Protein 8RSM (pdb70)

Structure (mmCIF, N/CA/C/O backbone):
data_8RSM
#
_entry.id   8RSM
#
_cell.length_a   41.704
_cell.length_b   41.704
_cell.length_c   137.895
_cell.angle_alpha   90.000
_cell.angle_beta   90.000
_cell.angle_gamma   90.000
#
_symmetry.space_group_name_H-M   'P 41'
#
loop_
_entity.id
_entity.type
_entity.pdbx_description
1 polymer 'Protein-ADP-ribose hydrolase'
2 non-polymer 'ZINC ION'
3 non-polymer '[(2R,3S,4R,5R)-5-(6-AMINOPURIN-9-YL)-3,4-DIHYDROXY-OXOLAN-2-YL]METHYL [HYDROXY-[[(2R,3S,4R,5S)-3,4,5-TRIHYDROXYOXOLAN-2-YL]METHOXY]PHOSPHORYL] HYDROGEN PHOSPHATE'
4 water water
#
loop_
_atom_site.group_PDB
_atom_site.id
_atom_site.type_symbol
_atom_site.label_atom_id
_atom_site.label_alt_id
_atom_site.label_comp_id
_atom_site.label_asym_id
_atom_site.label_entity_id
_atom_site.label_seq_id
_atom_site.pdbx_PDB_ins_code
_atom_site.Cartn_x
_atom_site.Cartn_y
_atom_site.Cartn_z
_atom_site.occupancy
_atom_site.B_iso_or_equiv
_atom_site.auth_seq_id
_atom_site.auth_comp_id
_atom_site.auth_asym_id
_atom_site.auth_atom_id
_atom_site.pdbx_PDB_model_num
ATOM 1 N N . MET A 1 5 ? -23.808 109.946 -28.933 1.000 70.903 1 MET A N 1
ATOM 2 C CA . MET A 1 5 ? -24.841 110.546 -29.825 1.000 71.065 1 MET A CA 1
ATOM 3 C C . MET A 1 5 ? -25.200 109.624 -31.000 1.000 61.721 1 MET A C 1
ATOM 4 O O . MET A 1 5 ? -26.286 109.784 -31.559 1.000 66.600 1 MET A O 1
ATOM 9 N N . PRO A 1 6 ? -24.354 108.656 -31.453 1.000 54.286 2 PRO A N 1
ATOM 10 C CA . PRO A 1 6 ? -24.813 107.642 -32.413 1.000 49.516 2 PRO A CA 1
ATOM 11 C C . PRO A 1 6 ? -26.078 106.889 -31.955 1.000 45.169 2 PRO A C 1
ATOM 12 O O . PRO A 1 6 ? -26.376 106.868 -30.757 1.000 41.634 2 PRO A O 1
ATOM 16 N N . SER A 1 7 ? -26.790 106.265 -32.921 1.000 39.787 3 SER A N 1
ATOM 17 C CA . SER A 1 7 ? -27.942 105.372 -32.725 1.000 32.673 3 SER A CA 1
ATOM 18 C C . SER A 1 7 ? -27.512 104.032 -32.107 1.000 31.997 3 SER A C 1
ATOM 19 O O . SER A 1 7 ? -26.359 103.673 -32.174 1.000 33.394 3 SER A O 1
ATOM 22 N N . SER A 1 8 ? -28.451 103.219 -31.622 1.000 32.621 4 SER A N 1
ATOM 23 C CA . SER A 1 8 ? -28.130 101.979 -30.927 1.000 31.820 4 SER A CA 1
ATOM 24 C C . SER A 1 8 ? -27.417 100.976 -31.840 1.000 30.372 4 SER A C 1
ATOM 25 O O . SER A 1 8 ? -26.463 100.331 -31.420 1.000 27.884 4 SER A O 1
ATOM 28 N N . PHE A 1 9 ? -27.896 100.813 -33.077 1.000 28.666 5 PHE A N 1
ATOM 29 C CA . PHE A 1 9 ? -27.204 100.015 -34.068 1.000 27.994 5 PHE A CA 1
ATOM 30 C C . PHE A 1 9 ? -25.771 100.510 -34.289 1.000 28.121 5 PHE A C 1
ATOM 31 O O . PHE A 1 9 ? -24.867 99.687 -34.421 1.000 25.355 5 PHE A O 1
ATOM 39 N N . ASP A 1 10 ? -25.587 101.833 -34.418 1.000 27.816 6 ASP A N 1
ATOM 40 C CA . ASP A 1 10 ? -24.270 102.421 -34.644 1.000 27.327 6 ASP A CA 1
ATOM 41 C C . ASP A 1 10 ? -23.419 102.343 -33.380 1.000 26.125 6 ASP A C 1
ATOM 42 O O . ASP A 1 10 ? -22.221 102.081 -33.486 1.000 25.587 6 ASP A O 1
ATOM 47 N N . LEU A 1 11 ? -24.041 102.484 -32.204 1.000 23.187 7 LEU A N 1
ATOM 48 C CA . LEU A 1 11 ? -23.316 102.301 -30.960 1.000 24.412 7 LEU A CA 1
ATOM 49 C C . LEU A 1 11 ? -22.719 100.899 -30.889 1.000 24.132 7 LEU A C 1
ATOM 50 O O . LEU A 1 11 ? -21.556 100.759 -30.519 1.000 23.836 7 LEU A O 1
ATOM 55 N N . LEU A 1 12 ? -23.509 99.867 -31.235 1.000 22.124 8 LEU A N 1
ATOM 56 C CA . LEU A 1 12 ? -22.975 98.522 -31.220 1.000 23.231 8 LEU A CA 1
ATOM 57 C C . LEU A 1 12 ? -21.756 98.449 -32.119 1.000 22.072 8 LEU A C 1
ATOM 58 O O . LEU A 1 12 ? -20.737 97.895 -31.724 1.000 20.829 8 LEU A O 1
ATOM 63 N N . GLY A 1 13 ? -21.867 99.025 -33.319 1.000 23.714 9 GLY A N 1
ATOM 64 C CA . GLY A 1 13 ? -20.777 98.952 -34.266 1.000 23.863 9 GLY A CA 1
ATOM 65 C C . GLY A 1 13 ? -19.491 99.592 -33.733 1.000 25.526 9 GLY A C 1
ATOM 66 O O . GLY A 1 13 ? -18.402 99.044 -33.886 1.000 25.004 9 GLY A O 1
ATOM 67 N N . GLU A 1 14 ? -19.614 100.750 -33.095 1.000 24.186 10 GLU A N 1
ATOM 68 C CA . GLU A 1 14 ? -18.446 101.420 -32.531 1.000 25.717 10 GLU A CA 1
ATOM 69 C C . GLU A 1 14 ? -17.846 100.643 -31.359 1.000 24.424 10 GLU A C 1
ATOM 70 O O . GLU A 1 14 ? -16.620 100.570 -31.239 1.000 24.328 10 GLU A O 1
ATOM 76 N N . MET A 1 15 ? -18.703 100.048 -30.522 1.000 23.072 11 MET A N 1
ATOM 77 C CA . MET A 1 15 ? -18.218 99.296 -29.375 1.000 25.466 11 MET A CA 1
ATOM 78 C C . MET A 1 15 ? -17.430 98.065 -29.829 1.000 26.578 11 MET A C 1
ATOM 79 O O . MET A 1 15 ? -16.351 97.772 -29.279 1.000 24.287 11 MET A O 1
ATOM 84 N N . ILE A 1 16 ? -17.965 97.394 -30.881 1.000 25.302 12 ILE A N 1
ATOM 85 C CA . ILE A 1 16 ? -17.340 96.216 -31.470 1.000 26.656 12 ILE A CA 1
ATOM 86 C C . ILE A 1 16 ? -15.957 96.605 -31.994 1.000 27.500 12 ILE A C 1
ATOM 87 O O . ILE A 1 16 ? -15.022 95.857 -31.789 1.000 28.970 12 ILE A O 1
ATOM 92 N N . GLY A 1 17 ? -15.847 97.750 -32.674 1.000 27.807 13 GLY A N 1
ATOM 93 C CA . GLY A 1 17 ? -14.583 98.248 -33.227 1.000 29.422 13 GLY A CA 1
ATOM 94 C C . GLY A 1 17 ? -13.520 98.488 -32.151 1.000 27.931 13 GLY A C 1
ATOM 95 O O . GLY A 1 17 ? -12.374 98.055 -32.287 1.000 31.559 13 GLY A O 1
ATOM 96 N N . LEU A 1 18 ? -13.921 99.111 -31.044 1.000 27.689 14 LEU A N 1
ATOM 97 C CA . LEU A 1 18 ? -13.014 99.375 -29.939 1.000 28.391 14 LEU A CA 1
ATOM 98 C C . LEU A 1 18 ? -12.523 98.080 -29.283 1.000 29.980 14 LEU A C 1
ATOM 99 O O . LEU A 1 18 ? -11.323 97.934 -29.043 1.000 29.946 14 LEU A O 1
ATOM 104 N N . LEU A 1 19 ? -13.450 97.144 -29.017 1.000 27.229 15 LEU A N 1
ATOM 105 C CA . LEU A 1 19 ? -13.115 95.875 -28.398 1.000 26.541 15 LEU A CA 1
ATOM 106 C C . LEU A 1 19 ? -12.283 95.003 -29.349 1.000 28.636 15 LEU A C 1
ATOM 107 O O . LEU A 1 19 ? -11.344 94.324 -28.920 1.000 27.284 15 LEU A O 1
ATOM 112 N N . GLN A 1 20 ? -12.571 95.035 -30.657 1.000 28.890 16 GLN A N 1
ATOM 113 C CA . GLN A 1 20 ? -11.836 94.189 -31.577 1.000 32.266 16 GLN A CA 1
ATOM 114 C C . GLN A 1 20 ? -10.407 94.700 -31.717 1.000 37.589 16 GLN A C 1
ATOM 115 O O . GLN A 1 20 ? -9.461 93.914 -31.740 1.000 43.991 16 GLN A O 1
ATOM 121 N N . THR A 1 21 ? -10.230 96.017 -31.751 1.000 37.571 17 THR A N 1
ATOM 122 C CA . THR A 1 21 ? -8.901 96.556 -31.982 1.000 43.516 17 THR A CA 1
ATOM 123 C C . THR A 1 21 ? -8.090 96.557 -30.686 1.000 43.162 17 THR A C 1
ATOM 124 O O . THR A 1 21 ? -6.875 96.652 -30.731 1.000 47.741 17 THR A O 1
ATOM 128 N N . GLU A 1 22 ? -8.754 96.466 -29.537 1.000 44.058 18 GLU A N 1
ATOM 129 C CA . GLU A 1 22 ? -8.081 96.321 -28.257 1.000 49.613 18 GLU A CA 1
ATOM 130 C C . GLU A 1 22 ? -7.791 94.838 -28.044 1.000 62.117 18 GLU A C 1
ATOM 131 O O . GLU A 1 22 ? -8.655 93.986 -28.261 1.000 67.628 18 GLU A O 1
ATOM 137 N N . GLN A 1 23 ? -6.555 94.535 -27.634 1.000 69.928 19 GLN A N 1
ATOM 138 C CA . GLN A 1 23 ? -6.104 93.161 -27.476 1.000 72.427 19 GLN A CA 1
ATOM 139 C C . GLN A 1 23 ? -4.665 93.173 -26.940 1.000 73.626 19 GLN A C 1
ATOM 140 O O . GLN A 1 23 ? -4.176 92.089 -26.588 1.000 77.950 19 GLN A O 1
ATOM 146 N N . LEU A 1 36 ? -23.066 84.239 -35.620 1.000 83.056 32 LEU A N 1
ATOM 147 C CA . LEU A 1 36 ? -22.814 85.286 -34.591 1.000 85.317 32 LEU A CA 1
ATOM 148 C C . LEU A 1 36 ? -23.202 86.641 -35.179 1.000 81.577 32 LEU A C 1
ATOM 149 O O . LEU A 1 36 ? -22.663 87.669 -34.779 1.000 88.121 32 LEU A O 1
ATOM 154 N N . THR A 1 37 ? -24.197 86.625 -36.079 1.000 73.022 33 THR A N 1
ATOM 155 C CA . THR A 1 37 ? -24.339 87.629 -37.127 1.000 67.028 33 THR A CA 1
ATOM 156 C C . THR A 1 37 ? -25.039 88.897 -36.633 1.000 53.115 33 THR A C 1
ATOM 157 O O . THR A 1 37 ? -24.853 89.960 -37.217 1.000 59.982 33 THR A O 1
ATOM 161 N N . LYS A 1 38 ? -25.878 88.779 -35.601 1.000 42.035 34 LYS A N 1
ATOM 162 C CA . LYS A 1 38 ? -26.498 89.944 -34.993 1.000 37.302 34 LYS A CA 1
ATOM 163 C C . LYS A 1 38 ? -25.428 90.767 -34.260 1.000 32.578 34 LYS A C 1
ATOM 164 O O . LYS A 1 38 ? -24.603 90.191 -33.560 1.000 27.509 34 LYS A O 1
ATOM 170 N N . ARG A 1 39 ? -25.438 92.101 -34.414 1.000 27.675 35 ARG A N 1
ATOM 171 C CA . ARG A 1 39 ? -24.386 92.925 -33.830 1.000 27.547 35 ARG A CA 1
ATOM 172 C C . ARG A 1 39 ? -24.470 92.840 -32.316 1.000 23.224 35 ARG A C 1
ATOM 173 O O . ARG A 1 39 ? -23.450 92.947 -31.666 1.000 22.507 35 ARG A O 1
ATOM 181 N N . GLN A 1 40 ? -25.670 92.702 -31.747 1.000 22.311 36 GLN A N 1
ATOM 182 C CA . GLN A 1 40 ? -25.745 92.612 -30.294 1.000 22.953 36 GLN A CA 1
ATOM 183 C C . GLN A 1 40 ? -24.976 91.370 -29.834 1.000 24.062 36 GLN A C 1
ATOM 184 O O . GLN A 1 40 ? -24.361 91.410 -28.768 1.000 22.087 36 GLN A O 1
ATOM 190 N N . ASP A 1 41 ? -25.041 90.280 -30.610 1.000 23.566 37 ASP A N 1
ATOM 191 C CA . ASP A 1 41 ? -24.390 89.026 -30.230 1.000 27.774 37 ASP A CA 1
ATOM 192 C C . ASP A 1 41 ? -22.872 89.105 -30.364 1.000 24.834 37 ASP A C 1
ATOM 193 O O . ASP A 1 41 ? -22.163 88.514 -29.541 1.000 23.693 37 ASP A O 1
ATOM 198 N N . LEU A 1 42 ? -22.389 89.805 -31.396 1.000 23.814 38 LEU A N 1
ATOM 199 C CA . LEU A 1 42 ? -20.955 89.984 -31.572 1.000 26.114 38 LEU A CA 1
ATOM 200 C C . LEU A 1 42 ? -20.402 90.826 -30.427 1.000 25.037 38 LEU A C 1
ATOM 201 O O . LEU A 1 42 ? -19.379 90.482 -29.850 1.000 20.250 38 LEU A O 1
ATOM 206 N N . TRP A 1 43 ? -21.079 91.940 -30.134 1.000 23.498 39 TRP A N 1
ATOM 207 C CA . TRP A 1 43 ? -20.670 92.794 -29.032 1.000 21.336 39 TRP A CA 1
ATOM 208 C C . TRP A 1 43 ? -20.639 91.995 -27.727 1.000 19.431 39 TRP A C 1
ATOM 209 O O . TRP A 1 43 ? -19.686 92.048 -26.947 1.000 18.882 39 TRP A O 1
ATOM 220 N N . ARG A 1 44 ? -21.700 91.253 -27.475 1.000 18.067 40 ARG A N 1
ATOM 221 C CA . ARG A 1 44 ? -21.780 90.496 -26.250 1.000 18.426 40 ARG A CA 1
ATOM 222 C C . ARG A 1 44 ? -20.639 89.490 -26.127 1.000 19.152 40 ARG A C 1
ATOM 223 O O . ARG A 1 44 ? -20.070 89.337 -25.049 1.000 18.882 40 ARG A O 1
ATOM 231 N N . ALA A 1 45 ? -20.334 88.781 -27.209 1.000 20.400 41 ALA A N 1
ATOM 232 C CA . ALA A 1 45 ? -19.226 87.842 -27.198 1.000 20.100 41 ALA A CA 1
ATOM 233 C C . ALA A 1 45 ? -17.933 88.526 -26.784 1.000 21.318 41 ALA A C 1
ATOM 234 O O . ALA A 1 45 ? -17.182 87.971 -25.985 1.000 23.432 41 ALA A O 1
ATOM 236 N N . LEU A 1 46 ? -17.675 89.707 -27.364 1.000 20.717 42 LEU A N 1
ATOM 237 C CA . LEU A 1 46 ? -16.442 90.439 -27.151 1.000 22.394 42 LEU A CA 1
ATOM 238 C C . LEU A 1 46 ? -16.362 90.945 -25.718 1.000 21.779 42 LEU A C 1
ATOM 239 O O . LEU A 1 46 ? -15.334 90.802 -25.095 1.000 20.800 42 LEU A O 1
ATOM 244 N N . ILE A 1 47 ? -17.461 91.464 -25.186 1.000 21.827 43 ILE A N 1
ATOM 245 C CA . ILE A 1 47 ? -17.398 92.025 -23.844 1.000 22.171 43 ILE A CA 1
ATOM 246 C C . ILE A 1 47 ? -17.369 90.904 -22.806 1.000 23.989 43 ILE A C 1
ATOM 247 O O . ILE A 1 47 ? -16.643 90.995 -21.814 1.000 25.801 43 ILE A O 1
ATOM 252 N N . ASN A 1 48 ? -18.037 89.788 -23.098 1.000 22.777 44 ASN A N 1
ATOM 253 C CA . ASN A 1 48 ? -18.031 88.634 -22.225 1.000 22.075 44 ASN A CA 1
ATOM 254 C C . ASN A 1 48 ? -16.606 88.118 -22.029 1.000 23.357 44 ASN A C 1
ATOM 255 O O . ASN A 1 48 ? -16.220 87.792 -20.925 1.000 23.426 44 ASN A O 1
ATOM 260 N N . GLN A 1 49 ? -15.843 87.999 -23.122 1.000 24.997 45 GLN A N 1
ATOM 261 C CA . GLN A 1 49 ? -14.573 87.273 -23.090 1.000 29.750 45 GLN A CA 1
ATOM 262 C C . GLN A 1 49 ? -13.434 88.148 -22.585 1.000 31.121 45 GLN A C 1
ATOM 263 O O . GLN A 1 49 ? -12.305 87.667 -22.386 1.000 34.062 45 GLN A O 1
ATOM 269 N N . ARG A 1 50 ? -13.726 89.429 -22.425 1.000 28.549 46 ARG A N 1
ATOM 270 C CA . ARG A 1 50 ? -12.692 90.388 -22.097 1.000 37.004 46 ARG A CA 1
ATOM 271 C C . ARG A 1 50 ? -12.259 90.215 -20.635 1.000 38.690 46 ARG A C 1
ATOM 272 O O . ARG A 1 50 ? -13.063 90.413 -19.711 1.000 37.151 46 ARG A O 1
ATOM 280 N N . PRO A 1 51 ? -10.963 89.915 -20.375 1.000 42.605 47 PRO A N 1
ATOM 281 C CA . PRO A 1 51 ? -10.472 89.816 -19.002 1.000 41.224 47 PRO A CA 1
ATOM 282 C C . PRO A 1 51 ? -10.868 91.084 -18.266 1.000 38.809 47 PRO A C 1
ATOM 283 O O . PRO A 1 51 ? -11.000 92.134 -18.875 1.000 39.768 47 PRO A O 1
ATOM 287 N N . ALA A 1 52 ? -11.036 90.981 -16.944 1.000 44.762 48 ALA A N 1
ATOM 288 C CA . ALA A 1 52 ? -11.482 92.089 -16.110 1.000 41.377 48 ALA A CA 1
ATOM 289 C C . ALA A 1 52 ? -10.351 93.083 -15.892 1.000 44.511 48 ALA A C 1
ATOM 290 O O . ALA A 1 52 ? -9.800 93.169 -14.800 1.000 58.022 48 ALA A O 1
ATOM 292 N N . LEU A 1 53 ? -9.995 93.796 -16.954 1.000 44.271 49 LEU A N 1
ATOM 293 C CA . LEU A 1 53 ? -8.968 94.811 -16.911 1.000 42.641 49 LEU A CA 1
ATOM 294 C C . LEU A 1 53 ? -9.705 96.134 -16.916 1.000 39.545 49 LEU A C 1
ATOM 295 O O . LEU A 1 53 ? -10.869 96.142 -17.278 1.000 39.103 49 LEU A O 1
ATOM 300 N N . PRO A 1 54 ? -9.084 97.259 -16.498 1.000 39.754 50 PRO A N 1
ATOM 301 C CA . PRO A 1 54 ? -9.665 98.587 -16.702 1.000 38.594 50 PRO A CA 1
ATOM 302 C C . PRO A 1 54 ? -10.103 98.794 -18.159 1.000 43.797 50 PRO A C 1
ATOM 303 O O . PRO A 1 54 ? -9.613 98.105 -19.056 1.000 45.635 50 PRO A O 1
ATOM 307 N N . LEU A 1 55 ? -11.001 99.764 -18.374 1.000 42.578 51 LEU A N 1
ATOM 308 C CA . LEU A 1 55 ? -11.736 99.956 -19.618 1.000 41.039 51 LEU A CA 1
ATOM 309 C C . LEU A 1 55 ? -11.664 101.428 -19.990 1.000 39.624 51 LEU A C 1
ATOM 310 O O . LEU A 1 55 ? -11.906 102.271 -19.138 1.000 39.137 51 LEU A O 1
ATOM 315 N N . SER A 1 56 ? -11.483 101.723 -21.281 1.000 35.676 52 SER A N 1
ATOM 316 C CA . SER A 1 56 ? -11.444 103.111 -21.704 1.000 37.625 52 SER A CA 1
ATOM 317 C C . SER A 1 56 ? -12.735 103.803 -21.284 1.000 38.142 52 SER A C 1
ATOM 318 O O . SER A 1 56 ? -13.818 103.194 -21.277 1.000 32.821 52 SER A O 1
ATOM 321 N N . LYS A 1 57 ? -12.591 105.085 -20.922 1.000 35.238 53 LYS A N 1
ATOM 322 C CA . LYS A 1 57 ? -13.710 105.991 -20.696 1.000 37.855 53 LYS A CA 1
ATOM 323 C C . LYS A 1 57 ? -14.576 106.068 -21.953 1.000 35.761 53 LYS A C 1
ATOM 324 O O . LYS A 1 57 ? -15.803 106.200 -21.887 1.000 34.954 53 LYS A O 1
ATOM 330 N N . ASP A 1 58 ? -13.939 105.975 -23.123 1.000 31.610 54 ASP A N 1
ATOM 331 C CA . ASP A 1 58 ? -14.663 106.132 -24.372 1.000 31.403 54 ASP A CA 1
ATOM 332 C C . ASP A 1 58 ? -15.606 104.945 -24.568 1.000 28.702 54 ASP A C 1
ATOM 333 O O . ASP A 1 58 ? -16.758 105.112 -24.937 1.000 28.782 54 ASP A O 1
ATOM 338 N N . TYR A 1 59 ? -15.100 103.748 -24.275 1.000 28.648 55 TYR A N 1
ATOM 339 C CA . TYR A 1 59 ? -15.913 102.555 -24.375 1.000 28.177 55 TYR A CA 1
ATOM 340 C C . TYR A 1 59 ? -17.101 102.672 -23.419 1.000 29.828 55 TYR A C 1
ATOM 341 O O . TYR A 1 59 ? -18.248 102.409 -23.786 1.000 27.939 55 TYR A O 1
ATOM 350 N N . LEU A 1 60 ? -16.811 103.059 -22.177 1.000 33.627 56 LEU A N 1
ATOM 351 C CA . LEU A 1 60 ? -17.787 103.039 -21.106 1.000 32.752 56 LEU A CA 1
ATOM 352 C C . LEU A 1 60 ? -18.917 103.983 -21.486 1.000 29.122 56 LEU A C 1
ATOM 353 O O . LEU A 1 60 ? -20.070 103.693 -21.252 1.000 28.857 56 LEU A O 1
ATOM 358 N N . ASN A 1 61 ? -18.611 105.118 -22.113 1.000 30.448 57 ASN A N 1
ATOM 359 C CA . ASN A 1 61 ? -19.648 106.065 -22.505 1.000 28.630 57 ASN A CA 1
ATOM 360 C C . ASN A 1 61 ? -20.543 105.493 -23.615 1.000 29.370 57 ASN A C 1
ATOM 361 O O . ASN A 1 61 ? -21.746 105.798 -23.700 1.000 25.897 57 ASN A O 1
ATOM 366 N N . LEU A 1 62 ? -19.951 104.728 -24.549 1.000 25.259 58 LEU A N 1
ATOM 367 C CA . LEU A 1 62 ? -20.746 104.125 -25.601 1.000 25.415 58 LEU A CA 1
ATOM 368 C C . LEU A 1 62 ? -21.671 103.076 -24.977 1.000 23.125 58 LEU A C 1
ATOM 369 O O . LEU A 1 62 ? -22.851 103.008 -25.313 1.000 23.813 58 LEU A O 1
ATOM 374 N N . GLU A 1 63 ? -21.103 102.259 -24.082 1.000 22.850 59 GLU A N 1
ATOM 375 C CA . GLU A 1 63 ? -21.870 101.148 -23.519 1.000 21.888 59 GLU A CA 1
ATOM 376 C C . GLU A 1 63 ? -23.003 101.705 -22.661 1.000 21.259 59 GLU A C 1
ATOM 377 O O . GLU A 1 63 ? -24.138 101.214 -22.696 1.000 17.795 59 GLU A O 1
ATOM 383 N N . ASP A 1 64 ? -22.687 102.739 -21.870 1.000 23.466 60 ASP A N 1
ATOM 384 C CA . ASP A 1 64 ? -23.721 103.427 -21.122 1.000 23.351 60 ASP A CA 1
ATOM 385 C C . ASP A 1 64 ? -24.832 103.939 -22.037 1.000 23.366 60 ASP A C 1
ATOM 386 O O . ASP A 1 64 ? -26.006 103.786 -21.731 1.000 23.394 60 ASP A O 1
ATOM 391 N N . ALA A 1 65 ? -24.503 104.607 -23.149 1.000 24.816 61 ALA A N 1
ATOM 392 C CA . ALA A 1 65 ? -25.541 105.072 -24.035 1.000 24.104 61 ALA A CA 1
ATOM 393 C C . ALA A 1 65 ? -26.382 103.900 -24.561 1.000 21.333 61 ALA A C 1
ATOM 394 O O . ALA A 1 65 ? -27.598 103.999 -24.698 1.000 21.522 61 ALA A O 1
ATOM 396 N N . TYR A 1 66 ? -25.732 102.778 -24.864 1.000 20.338 62 TYR A N 1
ATOM 397 C CA . TYR A 1 66 ? -26.398 101.647 -25.488 1.000 21.050 62 TYR A CA 1
ATOM 398 C C . TYR A 1 66 ? -27.387 101.033 -24.505 1.000 20.248 62 TYR A C 1
ATOM 399 O O . TYR A 1 66 ? -28.491 100.672 -24.875 1.000 20.474 62 TYR A O 1
ATOM 408 N N . LEU A 1 67 ? -26.908 100.769 -23.279 1.000 20.964 63 LEU A N 1
ATOM 409 C CA . LEU A 1 67 ? -27.752 100.170 -22.261 1.000 21.614 63 LEU A CA 1
ATOM 410 C C . LEU A 1 67 ? -28.867 101.119 -21.834 1.000 21.578 63 LEU A C 1
ATOM 411 O O . LEU A 1 67 ? -29.935 100.658 -21.494 1.000 21.144 63 LEU A O 1
ATOM 416 N N . ASP A 1 68 ? -28.656 102.426 -21.830 1.000 21.947 64 ASP A N 1
ATOM 417 C CA . ASP A 1 68 ? -29.761 103.353 -21.607 1.000 23.699 64 ASP A CA 1
ATOM 418 C C . ASP A 1 68 ? -30.831 103.208 -22.687 1.000 25.753 64 ASP A C 1
ATOM 419 O O . ASP A 1 68 ? -32.014 103.211 -22.379 1.000 24.628 64 ASP A O 1
ATOM 424 N N . ASP A 1 69 ? -30.425 103.079 -23.961 1.000 25.578 65 ASP A N 1
ATOM 425 C CA . ASP A 1 69 ? -31.382 102.878 -25.031 1.000 27.215 65 ASP A CA 1
ATOM 426 C C . ASP A 1 69 ? -32.134 101.552 -24.871 1.000 25.188 65 ASP A C 1
ATOM 427 O O . ASP A 1 69 ? -33.337 101.474 -25.099 1.000 25.098 65 ASP A O 1
ATOM 432 N N . TRP A 1 70 ? -31.391 100.488 -24.535 1.000 22.543 66 TRP A N 1
ATOM 433 C CA . TRP A 1 70 ? -31.982 99.204 -24.236 1.000 22.607 66 TRP A CA 1
ATOM 434 C C . TRP A 1 70 ? -33.069 99.381 -23.173 1.000 22.511 66 TRP A C 1
ATOM 435 O O . TRP A 1 70 ? -34.204 98.943 -23.328 1.000 22.343 66 TRP A O 1
ATOM 446 N N . ARG A 1 71 ? -32.724 100.062 -22.085 1.000 22.132 67 ARG A N 1
ATOM 447 C CA . ARG A 1 71 ? -33.698 100.276 -21.024 1.000 24.849 67 ARG A CA 1
ATOM 448 C C . ARG A 1 71 ? -34.942 101.024 -21.499 1.000 30.492 67 ARG A C 1
ATOM 449 O O . ARG A 1 71 ? -36.053 100.717 -21.059 1.000 32.258 67 ARG A O 1
ATOM 457 N N . ALA A 1 72 ? -34.756 101.996 -22.395 1.000 32.423 68 ALA A N 1
ATOM 458 C CA . ALA A 1 72 ? -35.850 102.829 -22.872 1.000 33.097 68 ALA A CA 1
ATOM 459 C C . ALA A 1 72 ? -36.785 102.019 -23.771 1.000 32.839 68 ALA A C 1
ATOM 460 O O . ALA A 1 72 ? -37.899 102.457 -24.019 1.000 33.739 68 ALA A O 1
ATOM 462 N N . SER A 1 73 ? -36.387 100.794 -24.163 1.000 32.311 69 SER A N 1
ATOM 463 C CA . SER A 1 73 ? -37.115 100.007 -25.142 1.000 32.303 69 SER A CA 1
ATOM 464 C C . SER A 1 73 ? -38.157 99.079 -24.512 1.000 33.415 69 SER A C 1
ATOM 465 O O . SER A 1 73 ? -38.802 98.326 -25.231 1.000 36.591 69 SER A O 1
ATOM 468 N N . PHE A 1 74 ? -38.279 99.035 -23.177 1.000 34.001 70 PHE A N 1
ATOM 469 C CA . PHE A 1 74 ? -39.282 98.176 -22.574 1.000 27.401 70 PHE A CA 1
ATOM 470 C C . PHE A 1 74 ? -39.755 98.788 -21.269 1.000 26.922 70 PHE A C 1
ATOM 471 O O . PHE A 1 74 ? -39.081 99.616 -20.684 1.000 26.431 70 PHE A O 1
ATOM 479 N N . VAL A 1 75 ? -40.957 98.389 -20.845 1.000 25.812 71 VAL A N 1
ATOM 480 C CA . VAL A 1 75 ? -41.466 98.711 -19.525 1.000 27.049 71 VAL A CA 1
ATOM 481 C C . VAL A 1 75 ? -41.145 97.516 -18.630 1.000 24.896 71 VAL A C 1
ATOM 482 O O . VAL A 1 75 ? -41.539 96.384 -18.910 1.000 25.967 71 VAL A O 1
ATOM 486 N N . PRO A 1 76 ? -40.360 97.722 -17.559 1.000 23.829 72 PRO A N 1
ATOM 487 C CA . PRO A 1 76 ? -39.993 96.624 -16.673 1.000 22.032 72 PRO A CA 1
ATOM 488 C C . PRO A 1 76 ? -41.241 95.935 -16.127 1.000 20.850 72 PRO A C 1
ATOM 489 O O . PRO A 1 76 ? -42.281 96.556 -15.946 1.000 20.789 72 PRO A O 1
ATOM 493 N N . VAL A 1 77 ? -41.117 94.639 -15.897 1.000 21.482 73 VAL A N 1
ATOM 494 C CA . VAL A 1 77 ? -42.087 93.882 -15.109 1.000 22.474 73 VAL A CA 1
ATOM 495 C C . VAL A 1 77 ? -42.021 94.330 -13.641 1.000 21.997 73 VAL A C 1
ATOM 496 O O . VAL A 1 77 ? -40.952 94.377 -13.051 1.000 21.903 73 VAL A O 1
ATOM 500 N N . SER A 1 78 ? -43.165 94.665 -13.034 1.000 21.769 74 SER A N 1
ATOM 501 C CA . SER A 1 78 ? -43.180 95.097 -11.646 1.000 23.228 74 SER A CA 1
ATOM 502 C C . SER A 1 78 ? -43.512 93.912 -10.733 1.000 23.499 74 SER A C 1
ATOM 503 O O . SER A 1 78 ? -44.005 92.872 -11.161 1.000 21.608 74 SER A O 1
ATOM 506 N N . VAL A 1 79 ? -43.332 94.095 -9.432 1.000 25.336 75 VAL A N 1
ATOM 507 C CA . VAL A 1 79 ? -43.692 93.054 -8.473 1.000 25.623 75 VAL A CA 1
ATOM 508 C C . VAL A 1 79 ? -45.182 92.738 -8.587 1.000 25.754 75 VAL A C 1
ATOM 509 O O . VAL A 1 79 ? -45.565 91.573 -8.482 1.000 24.001 75 VAL A O 1
ATOM 513 N N . LYS A 1 80 ? -46.018 93.762 -8.856 1.000 24.303 76 LYS A N 1
ATOM 514 C CA . LYS A 1 80 ? -47.460 93.579 -8.924 1.000 27.284 76 LYS A CA 1
ATOM 515 C C . LYS A 1 80 ? -47.856 92.642 -10.056 1.000 26.130 76 LYS A C 1
ATOM 516 O O . LYS A 1 80 ? -48.891 91.983 -9.998 1.000 28.202 76 LYS A O 1
ATOM 522 N N . ASP A 1 81 ? -47.100 92.697 -11.140 1.000 25.876 77 ASP A N 1
ATOM 523 C CA . ASP A 1 81 ? -47.372 91.904 -12.329 1.000 28.573 77 ASP A CA 1
ATOM 524 C C . ASP A 1 81 ? -47.023 90.429 -12.130 1.000 26.978 77 ASP A C 1
ATOM 525 O O . ASP A 1 81 ? -47.431 89.580 -12.930 1.000 25.342 77 ASP A O 1
ATOM 530 N N . CYS A 1 82 ? -46.279 90.083 -11.070 1.000 23.668 78 CYS A N 1
ATOM 531 C CA . CYS A 1 82 ? -45.901 88.692 -10.875 1.000 20.772 78 CYS A CA 1
ATOM 532 C C . CYS A 1 82 ? -47.110 87.877 -10.415 1.000 21.811 78 CYS A C 1
ATOM 533 O O . CYS A 1 82 ? -48.079 88.424 -9.908 1.000 22.300 78 CYS A O 1
ATOM 536 N N . GLN A 1 83 ? -47.004 86.558 -10.510 1.000 20.712 79 GLN A N 1
ATOM 537 C CA . GLN A 1 83 ? -48.123 85.700 -10.170 1.000 23.380 79 GLN A CA 1
ATOM 538 C C . GLN A 1 83 ? -48.142 85.400 -8.666 1.000 21.728 79 GLN A C 1
ATOM 539 O O . GLN A 1 83 ? -47.137 85.051 -8.075 1.000 20.783 79 GLN A O 1
ATOM 545 N N . LYS A 1 84 ? -49.289 85.585 -8.027 1.000 21.200 80 LYS A N 1
ATOM 546 C CA . LYS A 1 84 ? -49.464 85.186 -6.648 1.000 21.973 80 LYS A CA 1
ATOM 547 C C . LYS A 1 84 ? -49.565 83.657 -6.572 1.000 23.497 80 LYS A C 1
ATOM 548 O O . LYS A 1 84 ? -49.878 82.977 -7.560 1.000 23.675 80 LYS A O 1
ATOM 554 N N . THR A 1 85 ? -49.366 83.123 -5.360 1.000 23.721 81 THR A N 1
ATOM 555 C CA . THR A 1 85 ? -49.358 81.689 -5.120 1.000 22.922 81 THR A CA 1
ATOM 556 C C . THR A 1 85 ? -50.162 81.394 -3.855 1.000 23.224 81 THR A C 1
ATOM 557 O O . THR A 1 85 ? -50.760 82.278 -3.261 1.000 24.843 81 THR A O 1
ATOM 561 N N . ASN A 1 86 ? -50.155 80.135 -3.424 1.000 23.558 82 ASN A N 1
ATOM 562 C CA . ASN A 1 86 ? -50.802 79.731 -2.189 1.000 26.281 82 ASN A CA 1
ATOM 563 C C . ASN A 1 86 ? -50.127 80.291 -0.941 1.000 25.056 82 ASN A C 1
ATOM 564 O O . ASN A 1 86 ? -50.716 80.237 0.126 1.000 24.506 82 ASN A O 1
ATOM 569 N N . TYR A 1 87 ? -48.896 80.804 -1.065 1.000 25.106 83 TYR A N 1
ATOM 570 C CA . TYR A 1 87 ? -48.101 81.227 0.081 1.000 22.803 83 TYR A CA 1
ATOM 571 C C . TYR A 1 87 ? -47.854 82.725 0.095 1.000 22.263 83 TYR A C 1
ATOM 572 O O . TYR A 1 87 ? -47.341 83.289 -0.874 1.000 23.302 83 TYR A O 1
ATOM 581 N N . THR A 1 88 ? -48.144 83.326 1.243 1.000 21.960 84 THR A N 1
ATOM 582 C CA . THR A 1 88 ? -48.115 84.761 1.390 1.000 23.900 84 THR A CA 1
ATOM 583 C C . THR A 1 88 ? -46.708 85.252 1.074 1.000 22.835 84 THR A C 1
ATOM 584 O O . THR A 1 88 ? -45.751 84.676 1.556 1.000 24.732 84 THR A O 1
ATOM 588 N N . SER A 1 89 ? -46.616 86.246 0.204 1.000 22.447 85 SER A N 1
ATOM 589 C CA . SER A 1 89 ? -45.391 86.964 -0.151 1.000 22.669 85 SER A CA 1
ATOM 590 C C . SER A 1 89 ? -44.403 86.115 -0.958 1.000 22.354 85 SER A C 1
ATOM 591 O O . SER A 1 89 ? -43.250 86.512 -1.090 1.000 21.457 85 SER A O 1
ATOM 594 N N . LEU A 1 90 ? -44.797 84.940 -1.449 1.000 20.706 86 LEU A N 1
ATOM 595 C CA . LEU A 1 90 ? -43.976 84.222 -2.409 1.000 21.007 86 LEU A CA 1
ATOM 596 C C . LEU A 1 90 ? -44.669 84.378 -3.748 1.000 21.281 86 LEU A C 1
ATOM 597 O O . LEU A 1 90 ? -45.795 83.893 -3.876 1.000 22.660 86 LEU A O 1
ATOM 602 N N . PHE A 1 91 ? -43.985 84.909 -4.743 1.000 17.816 87 PHE A N 1
ATOM 603 C CA . PHE A 1 91 ? -44.592 85.119 -6.053 1.000 16.920 87 PHE A CA 1
ATOM 604 C C . PHE A 1 91 ? -43.768 84.410 -7.116 1.000 17.119 87 PHE A C 1
ATOM 605 O O . PHE A 1 91 ? -42.639 83.970 -6.872 1.000 20.068 87 PHE A O 1
ATOM 613 N N . LEU A 1 92 ? -44.312 84.331 -8.321 1.000 17.141 88 LEU A N 1
ATOM 614 C CA . LEU A 1 92 ? -43.652 83.610 -9.376 1.000 18.016 88 LEU A CA 1
ATOM 615 C C . LEU A 1 92 ? -43.546 84.514 -10.589 1.000 18.338 88 LEU A C 1
ATOM 616 O O . LEU A 1 92 ? -44.465 85.273 -10.867 1.000 19.022 88 LEU A O 1
ATOM 621 N N . TYR A 1 93 ? -42.392 84.432 -11.264 1.000 18.435 89 TYR A N 1
ATOM 622 C CA . TYR A 1 93 ? -42.159 85.149 -12.501 1.000 16.811 89 TYR A CA 1
ATOM 623 C C . TYR A 1 93 ? -41.490 84.216 -13.482 1.000 17.842 89 TYR A C 1
ATOM 624 O O . TYR A 1 93 ? -40.368 83.771 -13.218 1.000 18.245 89 TYR A O 1
ATOM 633 N N . HIS A 1 94 ? -42.141 83.996 -14.627 1.000 18.418 90 HIS A N 1
ATOM 634 C CA . HIS A 1 94 ? -41.548 83.185 -15.678 1.000 18.867 90 HIS A CA 1
ATOM 635 C C . HIS A 1 94 ? -41.082 84.148 -16.745 1.000 20.350 90 HIS A C 1
ATOM 636 O O . HIS A 1 94 ? -41.890 84.703 -17.476 1.000 21.421 90 HIS A O 1
ATOM 643 N N . GLY A 1 95 ? -39.787 84.392 -16.792 1.000 19.393 91 GLY A N 1
ATOM 644 C CA . GLY A 1 95 ? -39.262 85.279 -17.810 1.000 19.323 91 GLY A CA 1
ATOM 645 C C . GLY A 1 95 ? -37.809 85.635 -17.508 1.000 19.117 91 GLY A C 1
ATOM 646 O O . GLY A 1 95 ? -37.161 85.066 -16.620 1.000 17.130 91 GLY A O 1
ATOM 647 N N . ASP A 1 96 ? -37.298 86.578 -18.295 1.000 17.489 92 ASP A N 1
ATOM 648 C CA . ASP A 1 96 ? -35.903 86.970 -18.204 1.000 18.708 92 ASP A CA 1
ATOM 649 C C . ASP A 1 96 ? -35.727 87.911 -17.010 1.000 17.339 92 ASP A C 1
ATOM 650 O O . ASP A 1 96 ? -36.431 88.934 -16.915 1.000 16.746 92 ASP A O 1
ATOM 655 N N . ILE A 1 97 ? -34.710 87.631 -16.185 1.000 16.478 93 ILE A N 1
ATOM 656 C CA . ILE A 1 97 ? -34.480 88.389 -14.956 1.000 17.693 93 ILE A CA 1
ATOM 657 C C . ILE A 1 97 ? -34.109 89.847 -15.294 1.000 16.846 93 ILE A C 1
ATOM 658 O O . ILE A 1 97 ? -34.235 90.725 -14.455 1.000 15.037 93 ILE A O 1
ATOM 663 N N . ARG A 1 98 ? -33.654 90.085 -16.524 1.000 15.448 94 ARG A N 1
ATOM 664 C CA . ARG A 1 98 ? -33.172 91.403 -16.908 1.000 17.331 94 ARG A CA 1
ATOM 665 C C . ARG A 1 98 ? -34.309 92.414 -16.985 1.000 18.730 94 ARG A C 1
ATOM 666 O O . ARG A 1 98 ? -34.041 93.603 -17.078 1.000 21.286 94 ARG A O 1
ATOM 674 N N . TYR A 1 99 ? -35.575 91.960 -17.040 1.000 17.694 95 TYR A N 1
ATOM 675 C CA . TYR A 1 99 ? -36.690 92.874 -17.245 1.000 17.104 95 TYR A CA 1
ATOM 676 C C . TYR A 1 99 ? -37.445 93.165 -15.955 1.000 17.952 95 TYR A C 1
ATOM 677 O O . TYR A 1 99 ? -38.387 93.921 -15.975 1.000 19.910 95 TYR A O 1
ATOM 686 N N . LEU A 1 100 ? -37.001 92.589 -14.839 1.000 17.254 96 LEU A N 1
ATOM 687 C CA . LEU A 1 100 ? -37.732 92.632 -13.587 1.000 18.765 96 LEU A CA 1
ATOM 688 C C . LEU A 1 100 ? -37.305 93.802 -12.713 1.000 18.123 96 LEU A C 1
ATOM 689 O O . LEU A 1 100 ? -36.144 93.918 -12.307 1.000 18.526 96 LEU A O 1
ATOM 694 N N . ALA A 1 101 ? -38.257 94.670 -12.393 1.000 18.617 97 ALA A N 1
ATOM 695 C CA . ALA A 1 101 ? -38.006 95.769 -11.480 1.000 21.129 97 ALA A CA 1
ATOM 696 C C . ALA A 1 101 ? -38.309 95.356 -10.030 1.000 23.694 97 ALA A C 1
ATOM 697 O O . ALA A 1 101 ? -39.401 95.560 -9.506 1.000 27.001 97 ALA A O 1
ATOM 699 N N . VAL A 1 102 ? -37.321 94.760 -9.381 1.000 21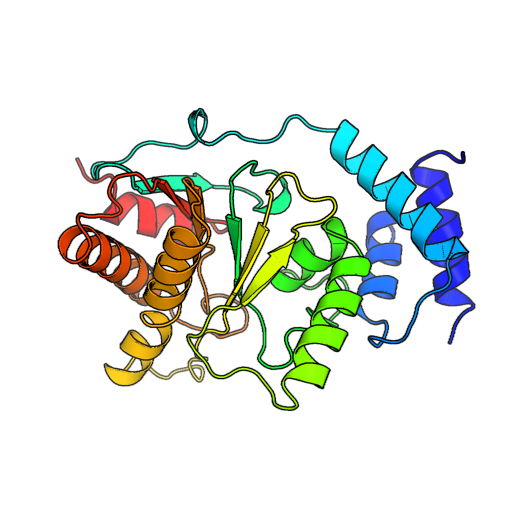.233 98 VAL A N 1
ATOM 700 C CA . VAL A 1 102 ? -37.379 94.382 -7.973 1.000 20.744 98 VAL A CA 1
ATOM 701 C C . VAL A 1 102 ? -36.236 95.094 -7.243 1.000 20.236 98 VAL A C 1
ATOM 702 O O . VAL A 1 102 ? -35.294 95.587 -7.851 1.000 19.172 98 VAL A O 1
ATOM 706 N N . ASP A 1 103 ? -36.265 95.099 -5.919 1.000 20.476 99 ASP A N 1
ATOM 707 C CA . ASP A 1 103 ? -35.191 95.715 -5.170 1.000 19.556 99 ASP A CA 1
ATOM 708 C C . ASP A 1 103 ? -33.871 95.007 -5.455 1.000 19.342 99 ASP A C 1
ATOM 709 O O . ASP A 1 103 ? -32.879 95.682 -5.709 1.000 19.828 99 ASP A O 1
ATOM 714 N N . ALA A 1 104 ? -33.863 93.673 -5.382 1.000 17.036 100 ALA A N 1
ATOM 715 C CA . ALA A 1 104 ? -32.669 92.881 -5.626 1.000 18.402 100 ALA A CA 1
ATOM 716 C C . ALA A 1 104 ? -32.989 91.621 -6.416 1.000 16.866 100 ALA A C 1
ATOM 717 O O . ALA A 1 104 ? -33.980 90.940 -6.166 1.000 16.558 100 ALA A O 1
ATOM 719 N N . ILE A 1 105 ? -32.083 91.309 -7.345 1.000 17.276 101 ILE A N 1
ATOM 720 C CA . ILE A 1 105 ? -32.093 90.053 -8.054 1.000 17.495 101 ILE A CA 1
ATOM 721 C C . ILE A 1 105 ? -30.901 89.245 -7.553 1.000 17.050 101 ILE A C 1
ATOM 722 O O . ILE A 1 105 ? -29.861 89.783 -7.197 1.000 17.488 101 ILE A O 1
ATOM 727 N N . VAL A 1 106 ? -31.044 87.928 -7.535 1.000 16.458 102 VAL A N 1
ATOM 728 C CA . VAL A 1 106 ? -29.985 87.093 -7.028 1.000 17.887 102 VAL A CA 1
ATOM 729 C C . VAL A 1 106 ? -29.298 86.467 -8.221 1.000 18.637 102 VAL A C 1
ATOM 730 O O . VAL A 1 106 ? -29.949 85.784 -8.991 1.000 20.573 102 VAL A O 1
ATOM 734 N N . ASN A 1 107 ? -27.994 86.694 -8.358 1.000 17.309 103 ASN A N 1
ATOM 735 C CA . ASN A 1 107 ? -27.217 86.147 -9.439 1.000 18.214 103 ASN A CA 1
ATOM 736 C C . ASN A 1 107 ? -26.561 84.849 -8.945 1.000 17.938 103 ASN A C 1
ATOM 737 O O . ASN A 1 107 ? -25.950 84.812 -7.866 1.000 18.752 103 ASN A O 1
ATOM 742 N N . ALA A 1 108 ? -26.651 83.828 -9.783 1.000 17.663 104 ALA A N 1
ATOM 743 C CA . ALA A 1 108 ? -25.959 82.552 -9.570 1.000 18.748 104 ALA A CA 1
ATOM 744 C C . ALA A 1 108 ? -24.560 82.677 -10.161 1.000 18.108 104 ALA A C 1
ATOM 745 O O . ALA A 1 108 ? -24.339 82.465 -11.364 1.000 17.612 104 ALA A O 1
ATOM 747 N N . ALA A 1 109 ? -23.649 83.061 -9.287 1.000 18.179 105 ALA A N 1
ATOM 748 C CA . ALA A 1 109 ? -22.340 83.522 -9.699 1.000 19.332 105 ALA A CA 1
ATOM 749 C C . ALA A 1 109 ? -21.353 82.357 -9.701 1.000 20.018 105 ALA A C 1
ATOM 750 O O . ALA A 1 109 ? -21.700 81.223 -9.366 1.000 19.388 105 ALA A O 1
ATOM 752 N N . ASN A 1 110 ? -20.087 82.660 -10.002 1.000 20.857 106 ASN A N 1
ATOM 753 C CA . ASN A 1 110 ? -18.999 81.754 -9.678 1.000 21.947 106 ASN A CA 1
ATOM 754 C C . ASN A 1 110 ? -18.105 82.353 -8.587 1.000 19.280 106 ASN A C 1
ATOM 755 O O . ASN A 1 110 ? -18.185 83.530 -8.285 1.000 17.208 106 ASN A O 1
ATOM 760 N N . SER A 1 111 ? -17.149 81.568 -8.100 1.000 21.079 107 SER A N 1
ATOM 761 C CA . SER A 1 111 ? -16.432 81.965 -6.890 1.000 21.446 107 SER A CA 1
ATOM 762 C C . SER A 1 111 ? -15.501 83.143 -7.137 1.000 18.261 107 SER A C 1
ATOM 763 O O . SER A 1 111 ? -15.047 83.753 -6.185 1.000 19.469 107 SER A O 1
ATOM 766 N N . GLU A 1 112 ? -15.179 83.475 -8.394 1.000 20.221 108 GLU A N 1
ATOM 767 C CA . GLU A 1 112 ? -14.345 84.638 -8.651 1.000 22.726 108 GLU A CA 1
ATOM 768 C C . GLU A 1 112 ? -15.176 85.929 -8.695 1.000 20.329 108 GLU A C 1
ATOM 769 O O . GLU A 1 112 ? -14.611 87.014 -8.641 1.000 20.880 108 GLU A O 1
ATOM 775 N N . LEU A 1 113 ? -16.492 85.782 -8.867 1.000 19.766 109 LEU A N 1
ATOM 776 C CA . LEU A 1 113 ? -17.486 86.846 -8.850 1.000 20.424 109 LEU A CA 1
ATOM 777 C C . LEU A 1 113 ? -17.361 87.791 -10.046 1.000 20.626 109 LEU A C 1
ATOM 778 O O . LEU A 1 113 ? -17.936 88.854 -9.992 1.000 22.990 109 LEU A O 1
ATOM 783 N N . LEU A 1 114 ? -16.710 87.401 -11.129 1.000 21.181 110 LEU A N 1
ATOM 784 C CA . LEU A 1 114 ? -16.386 88.336 -12.193 1.000 23.651 110 LEU A CA 1
ATOM 785 C C . LEU A 1 114 ? -17.319 88.165 -13.383 1.000 23.558 110 LEU A C 1
ATOM 786 O O . LEU A 1 114 ? -17.089 88.799 -14.408 1.000 27.150 110 LEU A O 1
ATOM 791 N N . GLY A 1 115 ? -18.352 87.330 -13.232 1.000 22.557 111 GLY A N 1
ATOM 792 C CA . GLY A 1 115 ? -19.284 87.078 -14.317 1.000 21.751 111 GLY A CA 1
ATOM 793 C C . GLY A 1 115 ? -18.791 85.966 -15.221 1.000 22.659 111 GLY A C 1
ATOM 794 O O . GLY A 1 115 ? -17.858 85.237 -14.881 1.000 23.059 111 GLY A O 1
ATOM 795 N N . CYS A 1 116 ? -19.349 85.940 -16.426 1.000 20.791 112 CYS A N 1
ATOM 796 C CA . CYS A 1 116 ? -19.170 84.787 -17.280 1.000 23.439 112 CYS A CA 1
ATOM 797 C C . CYS A 1 116 ? -18.315 85.168 -18.473 1.000 25.270 112 CYS A C 1
ATOM 798 O O . CYS A 1 116 ? -18.622 86.127 -19.169 1.000 25.933 112 CYS A O 1
ATOM 801 N N . PHE A 1 117 ? -17.264 84.380 -18.738 1.000 25.527 113 PHE A N 1
ATOM 802 C CA . PHE A 1 117 ? -16.374 84.768 -19.815 1.000 26.225 113 PHE A CA 1
ATOM 803 C C . PHE A 1 117 ? -16.600 83.934 -21.061 1.000 27.977 113 PHE A C 1
ATOM 804 O O . PHE A 1 117 ? -15.801 83.994 -21.997 1.000 27.381 113 PHE A O 1
ATOM 812 N N . SER A 1 118 ? -17.671 83.154 -21.048 1.000 25.446 114 SER A N 1
ATOM 813 C CA . SER A 1 118 ? -17.962 82.272 -22.150 1.000 29.164 114 SER A CA 1
ATOM 814 C C . SER A 1 118 ? -18.937 82.994 -23.086 1.000 31.547 114 SER A C 1
ATOM 815 O O . SER A 1 118 ? -20.049 83.319 -22.679 1.000 32.244 114 SER A O 1
ATOM 818 N N . PRO A 1 119 ? -18.525 83.330 -24.337 1.000 31.770 115 PRO A N 1
ATOM 819 C CA . PRO A 1 119 ? -19.289 84.213 -25.219 1.000 31.912 115 PRO A CA 1
ATOM 820 C C . PRO A 1 119 ? -20.730 83.748 -25.426 1.000 36.860 115 PRO A C 1
ATOM 821 O O . PRO A 1 119 ? -20.982 82.588 -25.760 1.000 35.495 115 PRO A O 1
ATOM 825 N N . ASN A 1 120 ? -21.678 84.668 -25.160 1.000 39.795 116 ASN A N 1
ATOM 826 C CA . ASN A 1 120 ? -23.092 84.422 -25.377 1.000 39.485 116 ASN A CA 1
ATOM 827 C C . ASN A 1 120 ? -23.513 83.127 -24.680 1.000 40.493 116 ASN A C 1
ATOM 828 O O . ASN A 1 120 ? -24.409 82.427 -25.151 1.000 39.907 116 ASN A O 1
ATOM 833 N N . HIS A 1 121 ? -22.893 82.830 -23.535 1.000 38.510 117 HIS A N 1
ATOM 834 C CA . HIS A 1 121 ? -23.356 81.738 -22.695 1.000 39.429 117 HIS A CA 1
ATOM 835 C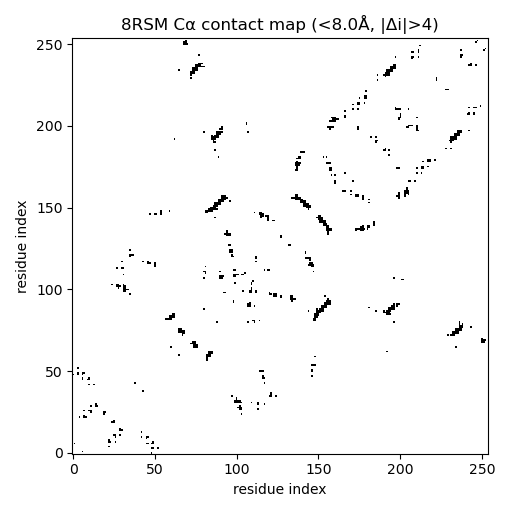 C . HIS A 1 121 ? -24.801 82.051 -22.276 1.000 32.212 117 HIS A C 1
ATOM 836 O O . HIS A 1 121 ? -25.222 83.207 -22.260 1.000 33.598 117 HIS A O 1
ATOM 843 N N . GLY A 1 122 ? -25.563 80.989 -22.043 1.000 25.985 118 GLY A N 1
ATOM 844 C CA . GLY A 1 122 ? -26.965 81.050 -21.688 1.000 25.258 118 GLY A CA 1
ATOM 845 C C . GLY A 1 122 ? -27.212 81.043 -20.179 1.000 23.923 118 GLY A C 1
ATOM 846 O O . GLY A 1 122 ? -28.317 80.824 -19.725 1.000 23.389 118 GLY A O 1
ATOM 847 N N . CYS A 1 123 ? -26.213 81.374 -19.383 1.000 22.234 119 CYS A N 1
ATOM 848 C CA . CYS A 1 123 ? -26.392 81.391 -17.950 1.000 21.499 119 CYS A CA 1
ATOM 849 C C . CYS A 1 123 ? -26.856 82.775 -17.492 1.000 21.089 119 CYS A C 1
ATOM 850 O O . CYS A 1 123 ? -26.839 83.780 -18.242 1.000 17.341 119 CYS A O 1
ATOM 853 N N . ILE A 1 124 ? -27.331 82.826 -16.241 1.000 17.052 120 ILE A N 1
ATOM 854 C CA . ILE A 1 124 ? -27.875 84.078 -15.760 1.000 15.810 120 ILE A CA 1
ATOM 855 C C . ILE A 1 124 ? -26.734 85.083 -15.506 1.000 16.177 120 ILE A C 1
ATOM 856 O O . ILE A 1 124 ? -26.909 86.298 -15.679 1.000 15.307 120 ILE A O 1
ATOM 861 N N . ASP A 1 125 ? -25.563 84.592 -15.075 1.000 17.225 121 ASP A N 1
ATOM 862 C CA . ASP A 1 125 ? -24.417 85.453 -14.772 1.000 16.736 121 ASP A CA 1
ATOM 863 C C . ASP A 1 125 ? -24.045 86.324 -15.983 1.000 16.723 121 ASP A C 1
ATOM 864 O O . ASP A 1 125 ? -23.829 87.533 -15.886 1.000 17.133 121 ASP A O 1
ATOM 869 N N . ASN A 1 126 ? -24.040 85.697 -17.162 1.000 17.688 122 ASN A N 1
ATOM 870 C CA . ASN A 1 126 ? -23.737 86.352 -18.415 1.000 17.218 122 ASN A CA 1
ATOM 871 C C . ASN A 1 126 ? -24.793 87.399 -18.726 1.000 16.551 122 ASN A C 1
ATOM 872 O O . ASN A 1 126 ? -24.476 88.566 -19.011 1.000 16.753 122 ASN A O 1
ATOM 877 N N . ALA A 1 127 ? -26.071 86.998 -18.647 1.000 16.610 123 ALA A N 1
ATOM 878 C CA . ALA A 1 127 ? -27.137 87.945 -18.947 1.000 18.100 123 ALA A CA 1
ATOM 879 C C . ALA A 1 127 ? -27.079 89.149 -18.009 1.000 16.734 123 ALA A C 1
ATOM 880 O O . ALA A 1 127 ? -27.228 90.291 -18.437 1.000 15.865 123 ALA A O 1
ATOM 882 N N . ILE A 1 128 ? -26.920 88.899 -16.701 1.000 15.909 124 ILE A N 1
ATOM 883 C CA . ILE A 1 128 ? -26.864 89.971 -15.730 1.000 14.428 124 ILE A CA 1
ATOM 884 C C . ILE A 1 128 ? -25.661 90.885 -15.971 1.000 14.171 124 ILE A C 1
ATOM 885 O O . ILE A 1 128 ? -25.813 92.115 -16.029 1.000 13.650 124 ILE A O 1
ATOM 890 N N . HIS A 1 129 ? -24.477 90.323 -16.131 1.000 14.362 125 HIS A N 1
ATOM 891 C CA . HIS A 1 129 ? -23.301 91.126 -16.350 1.000 15.380 125 HIS A CA 1
ATOM 892 C C . HIS A 1 129 ? -23.404 91.958 -17.628 1.000 16.020 125 HIS A C 1
ATOM 893 O O . HIS A 1 129 ? -23.053 93.133 -17.630 1.000 17.810 125 HIS A O 1
ATOM 900 N N . THR A 1 130 ? -23.821 91.341 -18.720 1.000 16.574 126 THR A N 1
ATOM 901 C CA . THR A 1 130 ? -23.820 92.029 -19.993 1.000 16.081 126 THR A CA 1
ATOM 902 C C . THR A 1 130 ? -24.750 93.252 -19.957 1.000 17.818 126 THR A C 1
ATOM 903 O O . THR A 1 130 ? -24.366 94.339 -20.401 1.000 18.329 126 THR A O 1
ATOM 907 N N . PHE A 1 131 ? -25.953 93.118 -19.369 1.000 15.858 127 PHE A N 1
ATOM 908 C CA . PHE A 1 131 ? -26.909 94.214 -19.436 1.000 16.304 127 PHE A CA 1
ATOM 909 C C . PHE A 1 131 ? -26.910 95.149 -18.238 1.000 15.941 127 PHE A C 1
ATOM 910 O O . PHE A 1 131 ? -27.414 96.254 -18.358 1.000 16.543 127 PHE A O 1
ATOM 918 N N . ALA A 1 132 ? -26.315 94.746 -17.109 1.000 15.280 128 ALA A N 1
ATOM 919 C CA . ALA A 1 132 ? -25.947 95.684 -16.065 1.000 15.631 128 ALA A CA 1
ATOM 920 C C . ALA A 1 132 ? -24.869 96.602 -16.610 1.000 15.936 128 ALA A C 1
ATOM 921 O O . ALA A 1 132 ? -24.872 97.798 -16.316 1.000 15.569 128 ALA A O 1
ATOM 923 N N . GLY A 1 133 ? -23.974 95.991 -17.381 1.000 15.500 129 GLY A N 1
ATOM 924 C CA . GLY A 1 133 ? -22.873 96.637 -18.052 1.000 16.778 129 GLY A CA 1
ATOM 925 C C . GLY A 1 133 ? -21.541 96.388 -17.355 1.000 18.753 129 GLY A C 1
ATOM 926 O O . GLY A 1 133 ? -21.491 95.934 -16.200 1.000 19.562 129 GLY A O 1
ATOM 927 N N . SER A 1 134 ? -20.484 96.886 -18.006 1.000 19.206 130 SER A N 1
ATOM 928 C CA . SER A 1 134 ? -19.111 96.602 -17.657 1.000 19.771 130 SER A CA 1
ATOM 929 C C . SER A 1 134 ? -18.700 97.143 -16.300 1.000 19.012 130 SER A C 1
ATOM 930 O O . SER A 1 134 ? -17.745 96.634 -15.730 1.000 18.102 130 SER A O 1
ATOM 933 N N . ARG A 1 135 ? -19.369 98.171 -15.794 1.000 17.594 131 ARG A N 1
ATOM 934 C CA . ARG A 1 135 ? -19.032 98.645 -14.463 1.000 21.202 131 ARG A CA 1
ATOM 935 C C . ARG A 1 135 ? -19.240 97.564 -13.398 1.000 18.559 131 ARG A C 1
ATOM 936 O O . ARG A 1 135 ? -18.647 97.652 -12.327 1.000 19.907 131 ARG A O 1
ATOM 944 N N . LEU A 1 136 ? -20.147 96.615 -13.636 1.000 18.591 132 LEU A N 1
ATOM 945 C CA . LEU A 1 136 ? -20.367 95.546 -12.671 1.000 20.032 132 LEU A CA 1
ATOM 946 C C . LEU A 1 136 ? -19.139 94.642 -12.569 1.000 18.243 132 LEU A C 1
ATOM 947 O O . LEU A 1 136 ? -18.710 94.329 -11.476 1.000 16.576 132 LEU A O 1
ATOM 952 N N . ARG A 1 137 ? -18.602 94.184 -13.711 1.000 16.838 133 ARG A N 1
ATOM 953 C CA . ARG A 1 137 ? -17.405 93.351 -13.668 1.000 17.782 133 ARG A CA 1
ATOM 954 C C . ARG A 1 137 ? -16.245 94.082 -12.964 1.000 20.202 133 ARG A C 1
ATOM 955 O O . ARG A 1 137 ? -15.523 93.466 -12.171 1.000 22.188 133 ARG A O 1
ATOM 963 N N . LEU A 1 138 ? -16.078 95.399 -13.214 1.000 19.715 134 LEU A N 1
ATOM 964 C CA . LEU A 1 138 ? -15.009 96.168 -12.599 1.000 23.055 134 LEU A CA 1
ATOM 965 C C . LEU A 1 138 ? -15.253 96.333 -11.103 1.000 22.025 134 LEU A C 1
ATOM 966 O O . LEU A 1 138 ? -14.312 96.320 -10.342 1.000 22.173 134 LEU A O 1
ATOM 971 N N . ALA A 1 139 ? -16.500 96.489 -10.692 1.000 21.916 135 ALA A N 1
ATOM 972 C CA . ALA A 1 139 ? -16.819 96.644 -9.287 1.000 22.503 135 ALA A CA 1
ATOM 973 C C . ALA A 1 139 ? -16.521 95.336 -8.554 1.000 23.666 135 ALA A C 1
ATOM 974 O O . ALA A 1 139 ? -15.947 95.340 -7.456 1.000 25.961 135 ALA A O 1
ATOM 976 N N . CYS A 1 140 ? -16.960 94.222 -9.144 1.000 21.201 136 CYS A N 1
ATOM 977 C CA . CYS A 1 140 ? -16.716 92.905 -8.584 1.000 20.969 136 CYS A CA 1
ATOM 978 C C . CYS A 1 140 ? -15.216 92.650 -8.433 1.000 20.400 136 CYS A C 1
ATOM 979 O O . CYS A 1 140 ? -14.765 92.088 -7.422 1.000 20.871 136 CYS A O 1
ATOM 982 N N . GLN A 1 141 ? -14.417 93.043 -9.419 1.000 20.618 137 GLN A N 1
ATOM 983 C CA . GLN A 1 141 ? -12.982 92.850 -9.311 1.000 22.933 137 GLN A CA 1
ATOM 984 C C . GLN A 1 141 ? -12.429 93.597 -8.098 1.000 23.693 137 GLN A C 1
ATOM 985 O O . GLN A 1 141 ? -11.515 93.083 -7.452 1.000 22.414 137 GLN A O 1
ATOM 991 N N . ALA A 1 142 ? -12.868 94.845 -7.892 1.000 22.801 138 ALA A N 1
ATOM 992 C CA . ALA A 1 142 ? -12.376 95.655 -6.783 1.000 24.470 138 ALA A CA 1
ATOM 993 C C . ALA A 1 142 ? -12.774 95.020 -5.453 1.000 23.076 138 ALA A C 1
ATOM 994 O O . ALA A 1 142 ? -11.934 94.907 -4.557 1.000 24.761 138 ALA A O 1
ATOM 996 N N . ILE A 1 143 ? -14.032 94.559 -5.374 1.000 22.976 139 ILE A N 1
ATOM 997 C CA . ILE A 1 143 ? -14.552 93.898 -4.184 1.000 22.762 139 ILE A CA 1
ATOM 998 C C . ILE A 1 143 ? -13.714 92.654 -3.883 1.000 22.580 139 ILE A C 1
ATOM 999 O O . ILE A 1 143 ? -13.350 92.406 -2.726 1.000 22.590 139 ILE A O 1
ATOM 1004 N N . MET A 1 144 ? -13.427 91.853 -4.912 1.000 20.190 140 MET A N 1
ATOM 1005 C CA . MET A 1 144 ? -12.776 90.568 -4.702 1.000 20.181 140 MET A CA 1
ATOM 1006 C C . MET A 1 144 ? -11.301 90.788 -4.383 1.000 20.601 140 MET A C 1
ATOM 1007 O O . MET A 1 144 ? -10.766 90.089 -3.535 1.000 22.827 140 MET A O 1
ATOM 1012 N N . THR A 1 145 ? -10.659 91.799 -4.970 1.000 21.177 141 THR A N 1
ATOM 1013 C CA . THR A 1 145 ? -9.282 92.104 -4.614 1.000 23.076 141 THR A CA 1
ATOM 1014 C C . THR A 1 145 ? -9.205 92.545 -3.151 1.000 25.013 141 THR A C 1
ATOM 1015 O O . THR A 1 145 ? -8.337 92.098 -2.400 1.000 23.819 141 THR A O 1
ATOM 1019 N N . GLU A 1 146 ? -10.134 93.408 -2.740 1.000 25.345 142 GLU A N 1
ATOM 1020 C CA . GLU A 1 146 ? -10.218 93.867 -1.366 1.000 25.750 142 GLU A CA 1
ATOM 1021 C C . GLU A 1 146 ? -10.310 92.678 -0.418 1.000 25.507 142 GLU A C 1
ATOM 1022 O O . GLU A 1 146 ? -9.675 92.656 0.632 1.000 29.660 142 GLU A O 1
ATOM 1028 N N . GLN A 1 147 ? -11.146 91.728 -0.780 1.000 23.113 143 GLN A N 1
ATOM 1029 C CA . GLN A 1 147 ? -11.386 90.538 0.004 1.000 23.860 143 GLN A CA 1
ATOM 1030 C C . GLN A 1 147 ? -10.139 89.665 -0.022 1.000 22.102 143 GLN A C 1
ATOM 1031 O O . GLN A 1 147 ? -9.782 89.111 0.997 1.000 22.719 143 GLN A O 1
ATOM 1037 N N . GLY A 1 148 ? -9.506 89.530 -1.193 1.000 20.896 144 GLY A N 1
ATOM 1038 C CA . GLY A 1 148 ? -8.200 88.870 -1.313 1.000 20.791 144 GLY A CA 1
ATOM 1039 C C . GLY A 1 148 ? -8.326 87.344 -1.427 1.000 20.572 144 GLY A C 1
ATOM 1040 O O . GLY A 1 148 ? -7.365 86.575 -1.233 1.000 19.468 144 GLY A O 1
ATOM 1041 N N . ARG A 1 149 ? -9.531 86.886 -1.736 1.000 21.203 145 ARG A N 1
ATOM 1042 C CA . ARG A 1 149 ? -9.848 85.468 -1.723 1.000 22.931 145 ARG A CA 1
ATOM 1043 C C . ARG A 1 149 ? -11.137 85.248 -2.508 1.000 21.527 145 ARG A C 1
ATOM 1044 O O . ARG A 1 149 ? -11.981 86.127 -2.517 1.000 21.395 145 ARG A O 1
ATOM 1052 N N . LYS A 1 150 ? -11.282 84.092 -3.157 1.000 22.257 146 LYS A N 1
ATOM 1053 C CA . LYS A 1 150 ? -12.517 83.725 -3.858 1.000 22.681 146 LYS A CA 1
ATOM 1054 C C . LYS A 1 150 ? -13.672 83.596 -2.870 1.000 23.876 146 LYS A C 1
ATOM 1055 O O . LYS A 1 150 ? -13.454 83.468 -1.672 1.000 20.366 146 LYS A O 1
ATOM 1061 N N . GLU A 1 151 ? -14.913 83.638 -3.392 1.000 22.911 147 GLU A N 1
ATOM 1062 C CA . GLU A 1 151 ? -16.098 83.520 -2.563 1.000 23.262 147 GLU A CA 1
ATOM 1063 C C . GLU A 1 151 ? -16.335 82.060 -2.229 1.000 21.777 147 GLU A C 1
ATOM 1064 O O . GLU A 1 151 ? -16.286 81.239 -3.120 1.000 25.269 147 GLU A O 1
ATOM 1070 N N . ALA A 1 152 ? -16.718 81.754 -0.989 1.000 21.976 148 ALA A N 1
ATOM 1071 C CA . ALA A 1 152 ? -17.228 80.436 -0.633 1.000 22.316 148 ALA A CA 1
ATOM 1072 C C . ALA A 1 152 ? -18.676 80.230 -1.119 1.000 21.609 148 ALA A C 1
ATOM 1073 O O . ALA A 1 152 ? -19.402 81.176 -1.433 1.000 21.959 148 ALA A O 1
ATOM 1075 N N . ILE A 1 153 ? -19.070 78.954 -1.195 1.000 19.206 149 ILE A N 1
ATOM 1076 C CA . ILE A 1 153 ? -20.416 78.569 -1.582 1.000 20.608 149 ILE A CA 1
ATOM 1077 C C . ILE A 1 153 ? -21.376 79.095 -0.528 1.000 21.120 149 ILE A C 1
ATOM 1078 O O . ILE A 1 153 ? -21.060 79.072 0.660 1.000 20.042 149 ILE A O 1
ATOM 1083 N N . GLY A 1 154 ? -22.526 79.619 -0.962 1.000 21.645 150 GLY A N 1
ATOM 1084 C CA . GLY A 1 154 ? -23.628 79.871 -0.055 1.000 22.969 150 GLY A CA 1
ATOM 1085 C C . GLY A 1 154 ? -23.505 81.149 0.767 1.000 23.256 150 GLY A C 1
ATOM 1086 O O . GLY A 1 154 ? -24.077 81.216 1.848 1.000 22.489 150 GLY A O 1
ATOM 1087 N N . GLN A 1 155 ? -22.741 82.126 0.273 1.000 21.011 151 GLN A N 1
ATOM 1088 C CA . GLN A 1 155 ? -22.617 83.428 0.891 1.000 24.454 151 GLN A CA 1
ATOM 1089 C C . GLN A 1 155 ? -23.402 84.435 0.049 1.000 22.474 151 GLN A C 1
ATOM 1090 O O . GLN A 1 155 ? -24.102 84.060 -0.900 1.000 22.753 151 GLN A O 1
ATOM 1096 N N . ALA A 1 156 ? -23.306 85.712 0.389 1.000 20.664 152 ALA A N 1
ATOM 1097 C CA . ALA A 1 156 ? -24.029 86.694 -0.400 1.000 21.799 152 ALA A CA 1
ATOM 1098 C C . ALA A 1 156 ? -23.279 88.002 -0.382 1.000 21.112 152 ALA A C 1
ATOM 1099 O O . ALA A 1 156 ? -22.919 88.464 0.690 1.000 21.365 152 ALA A O 1
ATOM 1101 N N . LYS A 1 157 ? -23.150 88.611 -1.564 1.000 19.638 153 LYS A N 1
ATOM 1102 C CA . LYS A 1 157 ? -22.540 89.927 -1.684 1.000 20.857 153 LYS A CA 1
ATOM 1103 C C . LYS A 1 157 ? -23.465 90.822 -2.484 1.000 19.581 153 LYS A C 1
ATOM 1104 O O . LYS A 1 157 ? -23.952 90.382 -3.530 1.000 19.355 153 LYS A O 1
ATOM 1110 N N . LEU A 1 158 ? -23.585 92.068 -2.034 1.000 18.984 154 LEU A N 1
ATOM 1111 C CA . LEU A 1 158 ? -24.460 93.077 -2.646 1.000 22.253 154 LEU A CA 1
ATOM 1112 C C . LEU A 1 158 ? -23.671 94.014 -3.545 1.000 20.392 154 LEU A C 1
ATOM 1113 O O . LEU A 1 158 ? -22.633 94.543 -3.130 1.000 21.674 154 LEU A O 1
ATOM 1118 N N . THR A 1 159 ? -24.159 94.214 -4.776 1.000 18.520 155 THR A N 1
ATOM 1119 C CA . THR A 1 159 ? -23.669 95.288 -5.628 1.000 18.491 155 THR A CA 1
ATOM 1120 C C . THR A 1 159 ? -24.868 96.064 -6.170 1.000 17.713 155 THR A C 1
ATOM 1121 O O . THR A 1 159 ? -26.018 95.643 -6.044 1.000 17.361 155 THR A O 1
ATOM 1125 N N . SER A 1 160 ? -24.612 97.220 -6.751 1.000 17.953 156 SER A N 1
ATOM 1126 C CA . SER A 1 160 ? -25.625 97.836 -7.586 1.000 20.815 156 SER A CA 1
ATOM 1127 C C . SER A 1 160 ? -25.948 96.906 -8.756 1.000 18.755 156 SER A C 1
ATOM 1128 O O . SER A 1 160 ? -25.128 96.061 -9.100 1.000 16.145 156 SER A O 1
ATOM 1131 N N . ALA A 1 161 ? -27.137 97.104 -9.365 1.000 17.954 157 ALA A N 1
ATOM 1132 C CA . ALA A 1 161 ? -27.536 96.434 -10.596 1.000 16.061 157 ALA A CA 1
ATOM 1133 C C . ALA A 1 161 ? -27.290 97.282 -11.842 1.000 15.482 157 ALA A C 1
ATOM 1134 O O . ALA A 1 161 ? -27.551 96.781 -12.932 1.000 15.920 157 ALA A O 1
ATOM 1136 N N . TYR A 1 162 ? -26.671 98.476 -11.689 1.000 18.097 158 TYR A N 1
ATOM 1137 C CA . TYR A 1 162 ? -26.264 99.330 -12.801 1.000 17.202 158 TYR A CA 1
ATOM 1138 C C . TYR A 1 162 ? -27.452 99.566 -13.753 1.000 17.419 158 TYR A C 1
ATOM 1139 O O . TYR A 1 162 ? -28.503 100.085 -13.339 1.000 16.157 158 TYR A O 1
ATOM 1148 N N . HIS A 1 163 ? -27.295 99.208 -15.040 1.000 17.749 159 HIS A N 1
ATOM 1149 C CA . HIS A 1 163 ? -28.312 99.542 -16.024 1.000 17.867 159 HIS A CA 1
ATOM 1150 C C . HIS A 1 163 ? -29.567 98.678 -15.934 1.000 19.551 159 HIS A C 1
ATOM 1151 O O . HIS A 1 163 ? -30.553 99.013 -16.553 1.000 19.433 159 HIS A O 1
ATOM 1158 N N . LEU A 1 164 ? -29.554 97.567 -15.191 1.000 17.706 160 LEU A N 1
ATOM 1159 C CA . LEU A 1 164 ? -30.772 96.772 -15.025 1.000 17.573 160 LEU A CA 1
ATOM 1160 C C . LEU A 1 164 ? -31.856 97.521 -14.254 1.000 17.905 160 LEU A C 1
ATOM 1161 O O . LEU A 1 164 ? -31.625 98.422 -13.433 1.000 17.136 160 LEU A O 1
ATOM 1166 N N . PRO A 1 165 ? -33.131 97.127 -14.456 1.000 17.512 161 PRO A N 1
ATOM 1167 C CA . PRO A 1 165 ? -34.218 97.758 -13.737 1.000 19.149 161 PRO A CA 1
ATOM 1168 C C . PRO A 1 165 ? -34.248 97.452 -12.247 1.000 18.833 161 PRO A C 1
ATOM 1169 O O . PRO A 1 165 ? -34.910 98.172 -11.518 1.000 19.773 161 PRO A O 1
ATOM 1173 N N . ALA A 1 166 ? -33.646 96.328 -11.809 1.000 17.077 162 ALA A N 1
ATOM 1174 C CA . ALA A 1 166 ? -33.534 96.067 -10.402 1.000 17.342 162 ALA A CA 1
ATOM 1175 C C . ALA A 1 166 ? -32.608 97.142 -9.821 1.000 17.649 162 ALA A C 1
ATOM 1176 O O . ALA A 1 166 ? -31.804 97.717 -10.545 1.000 18.752 162 ALA A O 1
ATOM 1178 N N . SER A 1 167 ? -32.679 97.356 -8.515 1.000 16.476 163 SER A N 1
ATOM 1179 C CA . SER A 1 167 ? -31.770 98.258 -7.838 1.000 17.834 163 SER A CA 1
ATOM 1180 C C . SER A 1 167 ? -30.404 97.611 -7.562 1.000 16.549 163 SER A C 1
ATOM 1181 O O . SER A 1 167 ? -29.369 98.271 -7.698 1.000 15.761 163 SER A O 1
ATOM 1184 N N . TYR A 1 168 ? -30.442 96.383 -7.054 1.000 16.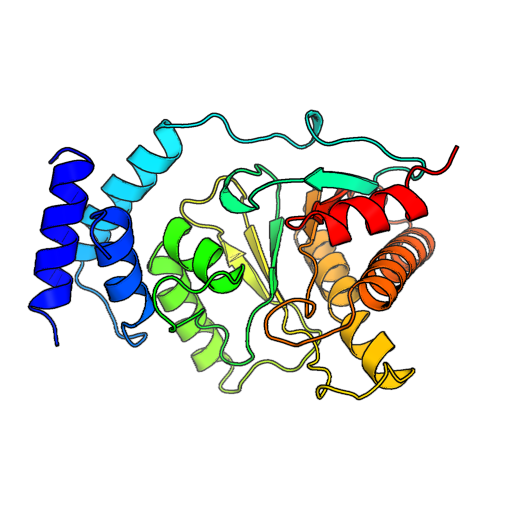392 164 TYR A N 1
ATOM 1185 C CA . TYR A 1 168 ? -29.284 95.711 -6.481 1.000 17.144 164 TYR A CA 1
ATOM 1186 C C . TYR A 1 168 ? -29.181 94.305 -7.043 1.000 16.842 164 TYR A C 1
ATOM 1187 O O . TYR A 1 168 ? -30.189 93.713 -7.450 1.000 17.347 164 TYR A O 1
ATOM 1196 N N . ILE A 1 169 ? -27.945 93.786 -7.064 1.000 16.182 165 ILE A N 1
ATOM 1197 C CA . ILE A 1 169 ? -27.717 92.366 -7.284 1.000 16.327 165 ILE A CA 1
ATOM 1198 C C . ILE A 1 169 ? -27.141 91.741 -6.027 1.000 16.239 165 ILE A C 1
ATOM 1199 O O . ILE A 1 169 ? -26.249 92.335 -5.427 1.000 16.448 165 ILE A O 1
ATOM 1204 N N . ILE A 1 170 ? -27.638 90.541 -5.678 1.000 15.368 166 ILE A N 1
ATOM 1205 C CA . ILE A 1 170 ? -27.033 89.741 -4.636 1.000 15.484 166 ILE A CA 1
ATOM 1206 C C . ILE A 1 170 ? -26.363 88.552 -5.316 1.000 15.160 166 ILE A C 1
ATOM 1207 O O . ILE A 1 170 ? -27.008 87.797 -6.053 1.000 16.244 166 ILE A O 1
ATOM 1212 N N . HIS A 1 171 ? -25.046 88.463 -5.164 1.000 13.845 167 HIS A N 1
ATOM 1213 C CA . HIS A 1 171 ? -24.257 87.453 -5.841 1.000 14.572 167 HIS A CA 1
ATOM 1214 C C . HIS A 1 171 ? -24.036 86.336 -4.835 1.000 15.839 167 HIS A C 1
ATOM 1215 O O . HIS A 1 171 ? -23.637 86.617 -3.698 1.000 16.592 167 HIS A O 1
ATOM 1222 N N . THR A 1 172 ? -24.429 85.127 -5.237 1.000 16.048 168 THR A N 1
ATOM 1223 C CA . THR A 1 172 ? -24.220 83.929 -4.427 1.000 17.775 168 THR A CA 1
ATOM 1224 C C . THR A 1 172 ? -23.722 82.822 -5.357 1.000 18.248 168 THR A C 1
ATOM 1225 O O . THR A 1 172 ? -24.051 82.773 -6.564 1.000 20.161 168 THR A O 1
ATOM 1229 N N . VAL A 1 173 ? -22.897 81.963 -4.786 1.000 16.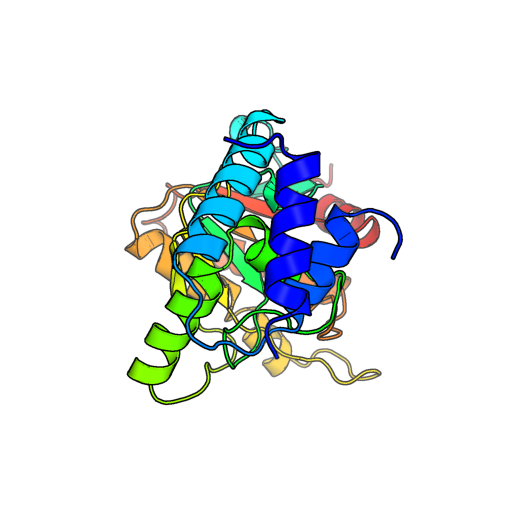712 169 VAL A N 1
ATOM 1230 C CA . VAL A 1 173 ? -22.316 80.839 -5.494 1.000 17.396 169 VAL A CA 1
ATOM 1231 C C . VAL A 1 173 ? -22.952 79.592 -4.943 1.000 17.044 169 VAL A C 1
ATOM 1232 O O . VAL A 1 173 ? -22.842 79.317 -3.738 1.000 16.335 169 VAL A O 1
ATOM 1236 N N . GLY A 1 174 ? -23.641 78.862 -5.819 1.000 16.965 170 GLY A N 1
ATOM 1237 C CA . GLY A 1 174 ? -24.224 77.622 -5.357 1.000 17.674 170 GLY A CA 1
ATOM 1238 C C . GLY A 1 174 ? -23.269 76.449 -5.539 1.000 18.603 170 GLY A C 1
ATOM 1239 O O . GLY A 1 174 ? -22.212 76.541 -6.209 1.000 19.844 170 GLY A O 1
ATOM 1240 N N . PRO A 1 175 ? -23.659 75.283 -4.978 1.000 19.791 171 PRO A N 1
ATOM 1241 C CA . PRO A 1 175 ? -22.896 74.055 -5.118 1.000 19.779 171 PRO A CA 1
ATOM 1242 C C . PRO A 1 175 ? -23.089 73.409 -6.484 1.000 19.659 171 PRO A C 1
ATOM 1243 O O . PRO A 1 175 ? -24.133 73.557 -7.108 1.000 19.847 171 PRO A O 1
ATOM 1247 N N . ARG A 1 176 ? -22.070 72.679 -6.908 1.000 21.422 172 ARG A N 1
ATOM 1248 C CA . ARG A 1 176 ? -22.113 71.905 -8.127 1.000 25.125 172 ARG A CA 1
ATOM 1249 C C . ARG A 1 176 ? -22.534 70.497 -7.709 1.000 25.122 172 ARG A C 1
ATOM 1250 O O . ARG A 1 176 ? -22.310 70.075 -6.556 1.000 23.721 172 ARG A O 1
ATOM 1258 N N . ILE A 1 177 ? -23.228 69.820 -8.621 1.000 23.521 173 ILE A N 1
ATOM 1259 C CA . ILE A 1 177 ? -23.495 68.406 -8.434 1.000 27.509 173 ILE A CA 1
ATOM 1260 C C . ILE A 1 177 ? -22.773 67.690 -9.567 1.000 27.215 173 ILE A C 1
ATOM 1261 O O . ILE A 1 177 ? -23.049 67.940 -10.742 1.000 25.409 173 ILE A O 1
ATOM 1266 N N . THR A 1 178 ? -21.832 66.822 -9.185 1.000 31.678 174 THR A N 1
ATOM 1267 C CA . THR A 1 178 ? -21.176 65.990 -10.185 1.000 37.600 174 THR A CA 1
ATOM 1268 C C . THR A 1 178 ? -22.242 65.209 -10.930 1.000 37.437 174 THR A C 1
ATOM 1269 O O . THR A 1 178 ? -23.144 64.651 -10.318 1.000 35.975 174 THR A O 1
ATOM 1273 N N . LYS A 1 179 ? -22.133 65.184 -12.251 1.000 37.536 175 LYS A N 1
ATOM 1274 C CA . LYS A 1 179 ? -23.139 64.546 -13.066 1.000 39.793 175 LYS A CA 1
ATOM 1275 C C . LYS A 1 179 ? -23.216 63.065 -12.664 1.000 38.043 175 LYS A C 1
ATOM 1276 O O . LYS A 1 179 ? -22.200 62.454 -12.302 1.000 38.760 175 LYS A O 1
ATOM 1282 N N . GLY A 1 180 ? -24.448 62.553 -12.662 1.000 37.395 176 GLY A N 1
ATOM 1283 C CA . GLY A 1 180 ? -24.764 61.220 -12.171 1.000 38.265 176 GLY A CA 1
ATOM 1284 C C . GLY A 1 180 ? -25.014 61.128 -10.659 1.000 34.376 176 GLY A C 1
ATOM 1285 O O . GLY A 1 180 ? -25.637 60.145 -10.240 1.000 32.263 176 GLY A O 1
ATOM 1286 N N . HIS A 1 181 ? -24.489 62.081 -9.853 1.000 29.029 177 HIS A N 1
ATOM 1287 C CA . HIS A 1 181 ? -24.529 61.989 -8.393 1.000 31.805 177 HIS A CA 1
ATOM 1288 C C . HIS A 1 181 ? -25.880 62.502 -7.930 1.000 29.675 177 HIS A C 1
ATOM 1289 O O . HIS A 1 181 ? -26.476 63.286 -8.638 1.000 30.385 177 HIS A O 1
ATOM 1296 N N . HIS A 1 182 ? -26.370 62.044 -6.785 1.000 31.241 178 HIS A N 1
ATOM 1297 C CA . HIS A 1 182 ? -27.619 62.544 -6.248 1.000 34.525 178 HIS A CA 1
ATOM 1298 C C . HIS A 1 182 ? -27.294 63.650 -5.252 1.000 33.288 178 HIS A C 1
ATOM 1299 O O . HIS A 1 182 ? -26.144 63.949 -5.006 1.000 34.827 178 HIS A O 1
ATOM 1306 N N . VAL A 1 183 ? -28.336 64.244 -4.680 1.000 29.858 179 VAL A N 1
ATOM 1307 C CA . VAL A 1 183 ? -28.153 65.339 -3.757 1.000 29.409 179 VAL A CA 1
ATOM 1308 C C . VAL A 1 183 ? -28.105 64.732 -2.365 1.000 28.728 179 VAL A C 1
ATOM 1309 O O . VAL A 1 183 ? -29.077 64.161 -1.911 1.000 32.530 179 VAL A O 1
ATOM 1313 N N . SER A 1 184 ? -26.947 64.833 -1.727 1.000 29.011 180 SER A N 1
ATOM 1314 C CA . SER A 1 184 ? -26.818 64.486 -0.328 1.000 28.602 180 SER A CA 1
ATOM 1315 C C . SER A 1 184 ? -27.419 65.577 0.553 1.000 28.774 180 SER A C 1
ATOM 1316 O O . SER A 1 184 ? -27.597 66.718 0.124 1.000 30.222 180 SER A O 1
ATOM 1319 N N . PRO A 1 185 ? -27.681 65.272 1.836 1.000 27.843 181 PRO A N 1
ATOM 1320 C CA . PRO A 1 185 ? -28.133 66.270 2.814 1.000 27.407 181 PRO A CA 1
ATOM 1321 C C . PRO A 1 185 ? -27.211 67.487 2.900 1.000 26.530 181 PRO A C 1
ATOM 1322 O O . PRO A 1 185 ? -27.671 68.636 2.989 1.000 24.593 181 PRO A O 1
ATOM 1326 N N . ILE A 1 186 ? -25.905 67.250 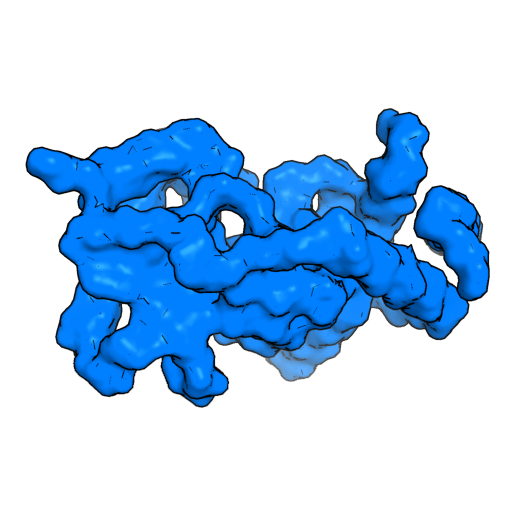2.811 1.000 25.912 182 ILE A N 1
ATOM 1327 C CA . ILE A 1 186 ? -24.928 68.327 2.875 1.000 25.892 182 ILE A CA 1
ATOM 1328 C C . ILE A 1 186 ? -25.060 69.215 1.635 1.000 25.829 182 ILE A C 1
ATOM 1329 O O . ILE A 1 186 ? -25.056 70.440 1.743 1.000 24.573 182 ILE A O 1
ATOM 1334 N N . ARG A 1 187 ? -25.118 68.612 0.441 1.000 23.711 183 ARG A N 1
ATOM 1335 C CA . ARG A 1 187 ? -25.158 69.415 -0.765 1.000 26.369 183 ARG A CA 1
ATOM 1336 C C . ARG A 1 187 ? -26.496 70.158 -0.823 1.000 24.347 183 ARG A C 1
ATOM 1337 O O . ARG A 1 187 ? -26.546 71.284 -1.305 1.000 23.647 183 ARG A O 1
ATOM 1345 N N . ALA A 1 188 ? -27.569 69.541 -0.310 1.000 23.520 184 ALA A N 1
ATOM 1346 C CA . ALA A 1 188 ? -28.870 70.201 -0.218 1.000 23.123 184 ALA A CA 1
ATOM 1347 C C . ALA A 1 188 ? -28.748 71.456 0.636 1.000 22.317 184 ALA A C 1
ATOM 1348 O O . ALA A 1 188 ? -29.297 72.497 0.293 1.000 21.881 184 ALA A O 1
ATOM 1350 N N . ASP A 1 189 ? -28.091 71.326 1.786 1.000 21.549 185 ASP A N 1
ATOM 1351 C CA . ASP A 1 189 ? -27.970 72.440 2.702 1.000 21.361 185 ASP A CA 1
ATOM 1352 C C . ASP A 1 189 ? -26.991 73.497 2.169 1.000 21.221 185 ASP A C 1
ATOM 1353 O O . ASP A 1 189 ? -27.115 74.650 2.547 1.000 21.438 185 ASP A O 1
ATOM 1358 N N . LEU A 1 190 ? -26.016 73.119 1.334 1.000 20.726 186 LEU A N 1
ATOM 1359 C CA . LEU A 1 190 ? -25.153 74.129 0.703 1.000 20.876 186 LEU A CA 1
ATOM 1360 C C . LEU A 1 190 ? -25.992 75.023 -0.226 1.000 19.856 186 LEU A C 1
ATOM 1361 O O . LEU A 1 190 ? -25.735 76.229 -0.364 1.000 20.150 186 LEU A O 1
ATOM 1366 N N . LEU A 1 191 ? -26.970 74.416 -0.925 1.000 20.045 187 LEU A N 1
ATOM 1367 C CA . LEU A 1 191 ? -27.834 75.219 -1.797 1.000 19.373 187 LEU A CA 1
ATOM 1368 C C . LEU A 1 191 ? -28.721 76.089 -0.921 1.000 18.062 187 LEU A C 1
ATOM 1369 O O . LEU A 1 191 ? -28.944 77.256 -1.245 1.000 17.595 187 LEU A O 1
ATOM 1374 N N . ALA A 1 192 ? -29.224 75.503 0.183 1.000 18.191 188 ALA A N 1
ATOM 1375 C CA . ALA A 1 192 ? -30.078 76.209 1.116 1.000 18.106 188 ALA A CA 1
ATOM 1376 C C . ALA A 1 192 ? -29.394 77.461 1.662 1.000 18.580 188 ALA A C 1
ATOM 1377 O O . ALA A 1 192 ? -30.040 78.513 1.805 1.000 17.333 188 ALA A O 1
ATOM 1379 N N . ARG A 1 193 ? -28.103 77.332 1.901 1.000 18.037 189 ARG A N 1
ATOM 1380 C CA A ARG A 1 193 ? -27.259 78.415 2.369 0.500 19.843 189 ARG A CA 1
ATOM 1381 C CA B ARG A 1 193 ? -27.267 78.419 2.377 0.500 19.540 189 ARG A CA 1
ATOM 1382 C C . ARG A 1 193 ? -27.376 79.649 1.479 1.000 19.455 189 ARG A C 1
ATOM 1383 O O . ARG A 1 193 ? -27.410 80.776 1.980 1.000 18.989 189 ARG A O 1
ATOM 1398 N N . CYS A 1 194 ? -27.363 79.445 0.149 1.000 17.471 190 CYS A N 1
ATOM 1399 C CA . CYS A 1 194 ? -27.490 80.546 -0.792 1.000 18.451 190 CYS A CA 1
ATOM 1400 C C . CYS A 1 194 ? -28.786 81.327 -0.554 1.000 18.805 190 CYS A C 1
ATOM 1401 O O . CYS A 1 194 ? -28.817 82.579 -0.603 1.000 18.426 190 CYS A O 1
ATOM 1404 N N . TYR A 1 195 ? -29.878 80.583 -0.368 1.000 16.857 191 TYR A N 1
ATOM 1405 C CA . TYR A 1 195 ? -31.146 81.227 -0.118 1.000 18.109 191 TYR A CA 1
ATOM 1406 C C . TYR A 1 195 ? -31.090 81.966 1.225 1.000 17.947 191 TYR A C 1
ATOM 1407 O O . TYR A 1 195 ? -31.518 83.097 1.260 1.000 18.433 191 TYR A O 1
ATOM 1416 N N . ARG A 1 196 ? -30.685 81.297 2.317 1.000 18.984 192 ARG A N 1
ATOM 1417 C CA . ARG A 1 196 ? -30.668 81.899 3.645 1.000 18.394 192 ARG A CA 1
ATOM 1418 C C . ARG A 1 196 ? -29.795 83.169 3.636 1.000 17.579 192 ARG A C 1
ATOM 1419 O O . ARG A 1 196 ? -30.197 84.222 4.154 1.000 18.995 192 ARG A O 1
ATOM 1427 N N . SER A 1 197 ? -28.601 83.092 3.034 1.000 17.860 193 SER A N 1
ATOM 1428 C CA . SER A 1 197 ? -27.663 84.227 3.019 1.000 17.928 193 SER A CA 1
ATOM 1429 C C . SER A 1 197 ? -28.251 85.414 2.268 1.000 17.571 193 SER A C 1
ATOM 1430 O O . SER A 1 197 ? -28.149 86.561 2.710 1.000 15.861 193 SER A O 1
ATOM 1433 N N . SER A 1 198 ? -28.877 85.127 1.119 1.000 17.296 194 SER A N 1
ATOM 1434 C CA . SER A 1 198 ? -29.468 86.172 0.301 1.000 15.935 194 SER A CA 1
ATOM 1435 C C . SER A 1 198 ? -30.635 86.836 1.020 1.000 15.858 194 SER A C 1
ATOM 1436 O O . SER A 1 198 ? -30.765 88.053 1.007 1.000 17.857 194 SER A O 1
ATOM 1439 N N . LEU A 1 199 ? -31.514 86.038 1.661 1.000 16.894 195 LEU A N 1
ATOM 1440 C CA . LEU A 1 199 ? -32.611 86.611 2.415 1.000 18.663 195 LEU A CA 1
ATOM 1441 C C . LEU A 1 199 ? -32.071 87.485 3.551 1.000 21.297 195 LEU A C 1
ATOM 1442 O O . LEU A 1 199 ? -32.553 88.606 3.765 1.000 21.414 195 LEU A O 1
ATOM 1447 N N . ASP A 1 200 ? -31.062 86.982 4.277 1.000 21.005 196 ASP A N 1
ATOM 1448 C CA . ASP A 1 200 ? -30.529 87.724 5.413 1.000 21.922 196 ASP A CA 1
ATOM 1449 C C . ASP A 1 200 ? -29.972 89.057 4.922 1.000 22.412 196 ASP A C 1
ATOM 1450 O O . ASP A 1 200 ? -30.176 90.088 5.552 1.000 23.014 196 ASP A O 1
ATOM 1455 N N . LEU A 1 201 ? -29.299 89.056 3.772 1.000 19.432 197 LEU A N 1
ATOM 1456 C CA . LEU A 1 201 ? -28.678 90.276 3.291 1.000 21.683 197 LEU A CA 1
ATOM 1457 C C . LEU A 1 201 ? -29.749 91.270 2.829 1.000 21.463 197 LEU A C 1
ATOM 1458 O O . LEU A 1 201 ? -29.651 92.488 3.061 1.000 19.145 197 LEU A O 1
ATOM 1463 N N . ALA A 1 202 ? -30.796 90.758 2.166 1.000 21.840 198 ALA A N 1
ATOM 1464 C CA . ALA A 1 202 ? -31.862 91.624 1.692 1.000 22.240 198 ALA A CA 1
ATOM 1465 C C . ALA A 1 202 ? -32.489 92.392 2.843 1.000 23.149 198 ALA A C 1
ATOM 1466 O O . ALA A 1 202 ? -32.823 93.579 2.707 1.000 24.514 198 ALA A O 1
ATOM 1468 N N . VAL A 1 203 ? -32.729 91.674 3.942 1.000 24.916 199 VAL A N 1
ATOM 1469 C CA . VAL A 1 203 ? -33.307 92.279 5.135 1.000 28.784 199 VAL A CA 1
ATOM 1470 C C . VAL A 1 203 ? -32.389 93.349 5.703 1.000 29.547 199 VAL A C 1
ATOM 1471 O O . VAL A 1 203 ? -32.858 94.402 6.140 1.000 28.372 199 VAL A O 1
ATOM 1475 N N . LYS A 1 204 ? -31.095 93.044 5.779 1.000 29.129 200 LYS A N 1
ATOM 1476 C CA . LYS A 1 204 ? -30.144 93.979 6.366 1.000 30.395 200 LYS A CA 1
ATOM 1477 C C . LYS A 1 204 ? -30.001 95.223 5.485 1.000 31.564 200 LYS A C 1
ATOM 1478 O O . LYS A 1 204 ? -29.663 96.315 5.974 1.000 27.985 200 LYS A O 1
ATOM 1484 N N . ALA A 1 205 ? -30.230 95.073 4.168 1.000 25.839 201 ALA A N 1
ATOM 1485 C CA . ALA A 1 205 ? -30.173 96.206 3.264 1.000 26.277 201 ALA A CA 1
ATOM 1486 C C . ALA A 1 205 ? -31.485 96.997 3.256 1.000 25.566 201 ALA A C 1
ATOM 1487 O O . ALA A 1 205 ? -31.623 97.907 2.445 1.000 26.568 201 ALA A O 1
ATOM 1489 N N . GLY A 1 206 ? -32.479 96.570 4.042 1.000 26.215 202 GLY A N 1
ATOM 1490 C CA . GLY A 1 206 ? -33.808 97.185 4.078 1.000 29.669 202 GLY A CA 1
ATOM 1491 C C . GLY A 1 206 ? -34.632 97.008 2.789 1.000 30.969 202 GLY A C 1
ATOM 1492 O O . GLY A 1 206 ? -35.478 97.840 2.459 1.000 30.391 202 GLY A O 1
ATOM 1493 N N . LEU A 1 207 ? -34.443 95.906 2.065 1.000 26.712 203 LEU A N 1
ATOM 1494 C CA . LEU A 1 207 ? -35.102 95.733 0.785 1.000 26.397 203 LEU A CA 1
ATOM 1495 C C . LEU A 1 207 ? -36.483 95.131 1.035 1.000 26.077 203 LEU A C 1
ATOM 1496 O O . LEU A 1 207 ? -36.660 94.396 2.005 1.000 25.770 203 LEU A O 1
ATOM 1501 N N . THR A 1 208 ? -37.433 95.352 0.115 1.000 25.892 204 THR A N 1
ATOM 1502 C CA . THR A 1 208 ? -38.758 94.765 0.275 1.000 27.474 204 THR A CA 1
ATOM 1503 C C . THR A 1 208 ? -39.138 93.817 -0.859 1.000 25.162 204 THR A C 1
ATOM 1504 O O . THR A 1 208 ? -40.217 93.231 -0.794 1.000 23.540 204 THR A O 1
ATOM 1508 N N . SER A 1 209 ? -38.248 93.570 -1.823 1.000 21.405 205 SER A N 1
ATOM 1509 C CA . SER A 1 209 ? -38.509 92.558 -2.821 1.000 21.545 205 SER A CA 1
ATOM 1510 C C . SER A 1 209 ? -37.188 91.926 -3.282 1.000 20.641 205 SER A C 1
ATOM 1511 O O . SER A 1 209 ? -36.218 92.642 -3.487 1.000 21.922 205 SER A O 1
ATOM 1514 N N . LEU A 1 210 ? -37.184 90.596 -3.408 1.000 18.438 206 LEU A N 1
ATOM 1515 C CA . LEU A 1 210 ? -36.027 89.783 -3.796 1.000 17.477 206 LEU A CA 1
ATOM 1516 C C . LEU A 1 210 ? -36.476 88.735 -4.814 1.000 17.092 206 LEU A C 1
ATOM 1517 O O . LEU A 1 210 ? -37.465 88.047 -4.566 1.000 19.939 206 LEU A O 1
ATOM 1522 N N . ALA A 1 211 ? -35.795 88.648 -5.969 1.000 16.374 207 ALA A N 1
ATOM 1523 C CA . ALA A 1 211 ? -36.044 87.636 -6.978 1.000 14.893 207 ALA A CA 1
ATOM 1524 C C . ALA A 1 211 ? -34.892 86.644 -7.022 1.000 16.589 207 ALA A C 1
ATOM 1525 O O . ALA A 1 211 ? -33.721 87.033 -7.233 1.000 17.365 207 ALA A O 1
ATOM 1527 N N . PHE A 1 212 ? -35.229 85.368 -6.800 1.000 17.022 208 PHE A N 1
ATOM 1528 C CA . PHE A 1 212 ? -34.290 84.275 -6.947 1.000 15.850 208 PHE A CA 1
ATOM 1529 C C . PHE A 1 212 ? -34.388 83.613 -8.306 1.000 18.669 208 PHE A C 1
ATOM 1530 O O . PHE A 1 212 ? -35.473 83.287 -8.761 1.000 18.903 208 PHE A O 1
ATOM 1538 N N . CYS A 1 213 ? -33.232 83.367 -8.915 1.000 17.323 209 CYS A N 1
ATOM 1539 C CA . CYS A 1 213 ? -33.137 82.458 -10.032 1.000 17.775 209 CYS A CA 1
ATOM 1540 C C . CYS A 1 213 ? -32.995 81.049 -9.465 1.000 20.321 209 CYS A C 1
ATOM 1541 O O . CYS A 1 213 ? -32.835 80.844 -8.252 1.000 20.272 209 CYS A O 1
ATOM 1544 N N . SER A 1 214 ? -33.079 80.073 -10.359 1.000 21.638 210 SER A N 1
ATOM 1545 C CA . SER A 1 214 ? -32.962 78.671 -9.964 1.000 19.156 210 SER A CA 1
ATOM 1546 C C . SER A 1 214 ? -31.494 78.302 -9.815 1.000 19.463 210 SER A C 1
ATOM 1547 O O . SER A 1 214 ? -30.945 77.573 -10.633 1.000 18.457 210 SER A O 1
ATOM 1550 N N . ILE A 1 215 ? -30.895 78.775 -8.723 1.000 18.387 211 ILE A N 1
ATOM 1551 C CA . ILE A 1 215 ? -29.472 78.651 -8.457 1.000 18.640 211 ILE A CA 1
ATOM 1552 C C . ILE A 1 215 ? -28.997 77.191 -8.564 1.000 17.209 211 ILE A C 1
ATOM 1553 O O . ILE A 1 215 ? -29.644 76.258 -8.081 1.000 18.910 211 ILE A O 1
ATOM 1558 N N . SER A 1 216 ? -27.864 77.016 -9.237 1.000 16.798 212 SER A N 1
ATOM 1559 C CA . SER A 1 216 ? -27.109 75.763 -9.383 1.000 17.771 212 SER A CA 1
ATOM 1560 C C . SER A 1 216 ? -27.695 74.823 -10.432 1.000 16.197 212 SER A C 1
ATOM 1561 O O . SER A 1 216 ? -27.055 73.814 -10.698 1.000 16.549 212 SER A O 1
ATOM 1564 N N . THR A 1 217 ? -28.856 75.134 -11.044 1.000 16.657 213 THR A N 1
ATOM 1565 C CA . THR A 1 217 ? -29.576 74.137 -11.821 1.000 19.138 213 THR A CA 1
ATOM 1566 C C . THR A 1 217 ? -29.178 74.201 -13.288 1.000 20.074 213 THR A C 1
ATOM 1567 O O . THR A 1 217 ? -29.711 73.454 -14.107 1.000 21.715 213 THR A O 1
ATOM 1571 N N . GLY A 1 218 ? -28.281 75.109 -13.639 1.000 19.230 214 GLY A N 1
ATOM 1572 C CA . GLY A 1 218 ? -27.853 75.237 -15.019 1.000 19.880 214 GLY A CA 1
ATOM 1573 C C . GLY A 1 218 ? -26.504 74.553 -15.207 1.000 20.788 214 GLY A C 1
ATOM 1574 O O . GLY A 1 218 ? -26.398 73.323 -15.170 1.000 20.413 214 GLY A O 1
ATOM 1575 N N . GLU A 1 219 ? -25.468 75.385 -15.341 1.000 20.617 215 GLU A N 1
ATOM 1576 C CA . GLU A 1 219 ? -24.088 74.966 -15.464 1.000 22.335 215 GLU A CA 1
ATOM 1577 C C . GLU A 1 219 ? -23.674 74.058 -14.300 1.000 22.603 215 GLU A C 1
ATOM 1578 O O . GLU A 1 219 ? -22.869 73.144 -14.507 1.000 21.303 215 GLU A O 1
ATOM 1584 N N . PHE A 1 220 ? -24.196 74.298 -13.080 1.000 18.831 216 PHE A N 1
ATOM 1585 C CA . PHE A 1 220 ? -23.719 73.554 -11.932 1.000 18.895 216 PHE A CA 1
ATOM 1586 C C . PHE A 1 220 ? -24.411 72.186 -11.760 1.000 21.420 216 PHE A C 1
ATOM 1587 O O . PHE A 1 220 ? -24.055 71.438 -10.843 1.000 21.574 216 PHE A O 1
ATOM 1595 N N . GLY A 1 221 ? -25.423 71.891 -12.574 1.000 22.897 217 GLY A N 1
ATOM 1596 C CA . GLY A 1 221 ? -25.955 70.538 -12.710 1.000 23.118 217 GLY A CA 1
ATOM 1597 C C . GLY A 1 221 ? -26.793 70.048 -11.535 1.000 23.072 217 GLY A C 1
ATOM 1598 O O . GLY A 1 221 ? -27.065 68.866 -11.422 1.000 22.601 217 GLY A O 1
ATOM 1599 N N . PHE A 1 222 ? -27.291 70.946 -10.697 1.000 20.322 218 PHE A N 1
ATOM 1600 C CA . PHE A 1 222 ? -28.165 70.540 -9.622 1.000 21.153 218 PHE A CA 1
ATOM 1601 C C . PHE A 1 222 ? -29.527 70.144 -10.188 1.000 21.809 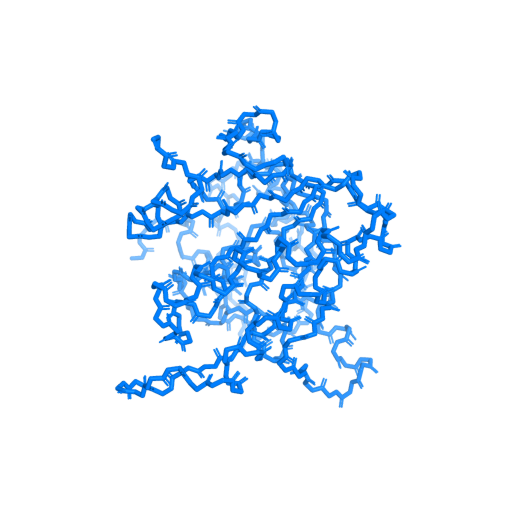218 PHE A C 1
ATOM 1602 O O . PHE A 1 222 ? -30.141 70.900 -10.968 1.000 23.291 218 PHE A O 1
ATOM 1610 N N . PRO A 1 223 ? -30.024 68.934 -9.870 1.000 22.548 219 PRO A N 1
ATOM 1611 C CA . PRO A 1 223 ? -31.328 68.499 -10.383 1.000 24.311 219 PRO A CA 1
ATOM 1612 C C . PRO A 1 223 ? -32.457 69.458 -10.003 1.000 22.850 219 PRO A C 1
ATOM 1613 O O . PRO A 1 223 ? -32.607 69.867 -8.848 1.000 24.312 219 PRO A O 1
ATOM 1617 N N . LYS A 1 224 ? -33.295 69.765 -10.989 1.000 21.943 220 LYS A N 1
ATOM 1618 C CA . LYS A 1 224 ? -34.294 70.812 -10.865 1.000 23.641 220 LYS A CA 1
ATOM 1619 C C . LYS A 1 224 ? -35.333 70.466 -9.804 1.000 21.904 220 LYS A C 1
ATOM 1620 O O . LYS A 1 224 ? -35.728 71.342 -9.051 1.000 20.062 220 LYS A O 1
ATOM 1626 N N . LYS A 1 225 ? -35.847 69.237 -9.779 1.000 23.296 221 LYS A N 1
ATOM 1627 C CA . LYS A 1 225 ? -36.846 68.890 -8.787 1.000 26.427 221 LYS A CA 1
ATOM 1628 C C . LYS A 1 225 ? -36.323 69.106 -7.360 1.000 25.394 221 LYS A C 1
ATOM 1629 O O . LYS A 1 225 ? -36.974 69.744 -6.533 1.000 22.530 221 LYS A O 1
ATOM 1635 N N . GLU A 1 226 ? -35.159 68.536 -7.025 1.000 24.220 222 GLU A N 1
ATOM 1636 C CA . GLU A 1 226 ? -34.668 68.708 -5.661 1.000 25.005 222 GLU A CA 1
ATOM 1637 C C . GLU A 1 226 ? -34.384 70.175 -5.379 1.000 22.800 222 GLU A C 1
ATOM 1638 O O . GLU A 1 226 ? -34.672 70.628 -4.276 1.000 24.260 222 GLU A O 1
ATOM 1644 N N . ALA A 1 227 ? -33.834 70.899 -6.365 1.000 21.158 223 ALA A N 1
ATOM 1645 C CA . ALA A 1 227 ? -33.493 72.302 -6.178 1.000 19.552 223 ALA A CA 1
ATOM 1646 C C . ALA A 1 227 ? -34.757 73.109 -5.878 1.000 20.637 223 ALA A C 1
ATOM 1647 O O . ALA A 1 227 ? -34.782 73.929 -4.966 1.000 19.145 223 ALA A O 1
ATOM 1649 N N . ALA A 1 228 ? -35.857 72.857 -6.586 1.000 21.116 224 ALA A N 1
ATOM 1650 C CA . ALA A 1 228 ? -37.078 73.625 -6.297 1.000 22.094 224 ALA A CA 1
ATOM 1651 C C . ALA A 1 228 ? -37.615 73.338 -4.886 1.000 21.834 224 ALA A C 1
ATOM 1652 O O . ALA A 1 228 ? -38.020 74.227 -4.131 1.000 21.366 224 ALA A O 1
ATOM 1654 N N . GLN A 1 229 ? -37.605 72.069 -4.504 1.000 23.003 225 GLN A N 1
ATOM 1655 C CA . GLN A 1 229 ? -38.005 71.695 -3.153 1.000 23.432 225 GLN A CA 1
ATOM 1656 C C . GLN A 1 229 ? -37.168 72.427 -2.102 1.000 20.004 225 GLN A C 1
ATOM 1657 O O . GLN A 1 229 ? -37.705 73.015 -1.158 1.000 20.882 225 GLN A O 1
ATOM 1663 N N . ILE A 1 230 ? -35.841 72.441 -2.287 1.000 21.979 226 ILE A N 1
ATOM 1664 C CA . ILE A 1 230 ? -34.929 73.089 -1.360 1.000 20.344 226 ILE A CA 1
ATOM 1665 C C . ILE A 1 230 ? -35.202 74.598 -1.308 1.000 19.276 226 ILE A C 1
ATOM 1666 O O . ILE A 1 230 ? -35.269 75.194 -0.246 1.000 19.697 226 ILE A O 1
ATOM 1671 N N . ALA A 1 231 ? -35.317 75.236 -2.468 1.000 17.574 227 ALA A N 1
ATOM 1672 C CA . ALA A 1 231 ? -35.539 76.667 -2.544 1.000 16.888 227 ALA A CA 1
ATOM 1673 C C . ALA A 1 231 ? -36.790 77.047 -1.750 1.000 17.477 227 ALA A C 1
ATOM 1674 O O . ALA A 1 231 ? -36.780 78.011 -0.976 1.000 18.587 227 ALA A O 1
ATOM 1676 N N . ILE A 1 232 ? -37.890 76.299 -1.979 1.000 18.751 228 ILE A N 1
ATOM 1677 C CA . ILE A 1 232 ? -39.177 76.665 -1.413 1.000 20.206 228 ILE A CA 1
ATOM 1678 C C . ILE A 1 232 ? -39.161 76.410 0.092 1.000 19.736 228 ILE A C 1
ATOM 1679 O O . ILE A 1 232 ? -39.531 77.278 0.871 1.000 20.641 228 ILE A O 1
ATOM 1684 N N . LYS A 1 233 ? -38.658 75.237 0.480 1.000 19.933 229 LYS A N 1
ATOM 1685 C CA . LYS A 1 233 ? -38.601 74.837 1.865 1.000 22.845 229 LYS A CA 1
ATOM 1686 C C . LYS A 1 233 ? -37.745 75.804 2.651 1.000 21.761 229 LYS A C 1
ATOM 1687 O O . LYS A 1 233 ? -38.084 76.104 3.791 1.000 23.069 229 LYS A O 1
ATOM 1693 N N . THR A 1 234 ? -36.606 76.236 2.060 1.000 20.687 230 THR A N 1
ATOM 1694 C CA . THR A 1 234 ? -35.692 77.136 2.726 1.000 21.159 230 THR A CA 1
ATOM 1695 C C . THR A 1 234 ? -36.343 78.499 2.912 1.000 21.819 230 THR A C 1
ATOM 1696 O O . THR A 1 234 ? -36.252 79.040 3.999 1.000 21.172 230 THR A O 1
ATOM 1700 N N . VAL A 1 235 ? -36.970 79.061 1.859 1.000 20.370 231 VAL A N 1
ATOM 1701 C CA . VAL A 1 235 ? -37.606 80.366 2.002 1.000 21.413 231 VAL A CA 1
ATOM 1702 C C . VAL A 1 235 ? -38.739 80.286 3.035 1.000 21.520 231 VAL A C 1
ATOM 1703 O O . VAL A 1 235 ? -38.850 81.154 3.882 1.000 21.151 231 VAL A O 1
ATOM 1707 N N . LEU A 1 236 ? -39.570 79.243 2.986 1.000 22.737 232 LEU A N 1
ATOM 1708 C CA . LEU A 1 236 ? -40.673 79.130 3.950 1.000 23.104 232 LEU A CA 1
ATOM 1709 C C . LEU A 1 236 ? -40.183 78.985 5.394 1.000 24.352 232 LEU A C 1
ATOM 1710 O O . LEU A 1 236 ? -40.755 79.575 6.315 1.000 24.129 232 LEU A O 1
ATOM 1715 N N . LYS A 1 237 ? -39.117 78.196 5.605 1.000 22.323 233 LYS A N 1
ATOM 1716 C CA . LYS A 1 237 ? -38.553 78.038 6.935 1.000 25.596 233 LYS A CA 1
ATOM 1717 C C . LYS A 1 237 ? -37.958 79.363 7.416 1.000 24.995 233 LYS A C 1
ATOM 1718 O O . LYS A 1 237 ? -38.038 79.703 8.597 1.000 24.025 233 LYS A O 1
ATOM 1724 N N . TRP A 1 238 ? -37.315 80.100 6.504 1.000 23.148 234 TRP A N 1
ATOM 1725 C CA . TRP A 1 238 ? -36.756 81.387 6.837 1.000 23.333 234 TRP A CA 1
ATOM 1726 C C . TRP A 1 238 ? -37.834 82.397 7.242 1.000 24.152 234 TRP A C 1
ATOM 1727 O O . TRP A 1 238 ? -37.655 83.108 8.235 1.000 26.535 234 TRP A O 1
ATOM 1738 N N . GLN A 1 239 ? -38.945 82.460 6.487 1.000 27.091 235 GLN A N 1
ATOM 1739 C CA . GLN A 1 239 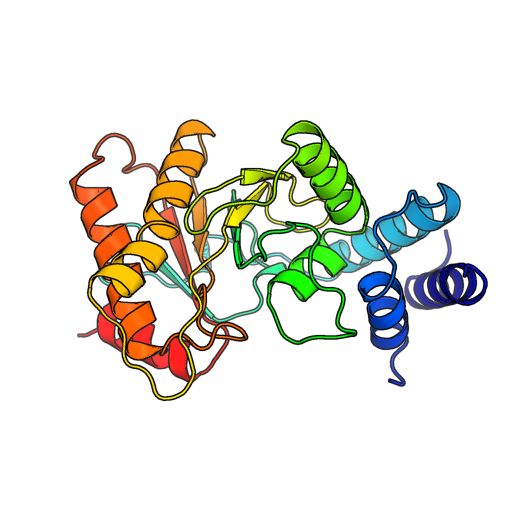? -40.068 83.322 6.846 1.000 27.725 235 GLN A CA 1
ATOM 1740 C C . GLN A 1 239 ? -40.607 82.986 8.238 1.000 30.658 235 GLN A C 1
ATOM 1741 O O . GLN A 1 239 ? -40.809 83.874 9.047 1.000 31.657 235 GLN A O 1
ATOM 1747 N N . ALA A 1 240 ? -40.770 81.707 8.561 1.000 33.990 236 ALA A N 1
ATOM 1748 C CA . ALA A 1 240 ? -41.288 81.325 9.874 1.000 36.856 236 ALA A CA 1
ATOM 1749 C C . ALA A 1 240 ? -40.297 81.684 10.983 1.000 39.078 236 ALA A C 1
ATOM 1750 O O . ALA A 1 240 ? -40.702 82.021 12.094 1.000 41.513 236 ALA A O 1
ATOM 1752 N N . GLU A 1 241 ? -38.989 81.649 10.692 1.000 37.531 237 GLU A N 1
ATOM 1753 C CA . GLU A 1 241 ? -37.984 81.818 11.724 1.000 35.543 237 GLU A CA 1
ATOM 1754 C C . GLU A 1 241 ? -37.658 83.302 11.915 1.000 33.948 237 GLU A C 1
ATOM 1755 O O . GLU A 1 241 ? -37.087 83.658 12.942 1.000 34.246 237 GLU A O 1
ATOM 1761 N N . HIS A 1 242 ? -38.025 84.141 10.923 1.000 30.952 238 HIS A N 1
ATOM 1762 C CA . HIS A 1 242 ? -37.653 85.549 10.867 1.000 33.520 238 HIS A CA 1
ATOM 1763 C C . HIS A 1 242 ? -38.921 86.392 10.733 1.000 36.168 238 HIS A C 1
ATOM 1764 O O . HIS A 1 242 ? -39.190 86.962 9.686 1.000 36.604 238 HIS A O 1
ATOM 1771 N N . PRO A 1 243 ? -39.728 86.512 11.812 1.000 36.133 239 PRO A N 1
ATOM 1772 C CA . PRO A 1 243 ? -40.968 87.281 11.767 1.000 36.556 239 PRO A CA 1
ATOM 1773 C C . PRO A 1 243 ? -40.678 88.744 11.460 1.000 38.427 239 PRO A C 1
ATOM 1774 O O . PRO A 1 243 ? -41.490 89.395 10.834 1.000 45.868 239 PRO A O 1
ATOM 1778 N N . GLU A 1 244 ? -39.506 89.234 11.847 1.000 38.926 240 GLU A N 1
ATOM 1779 C CA . GLU A 1 244 ? -39.145 90.626 11.617 1.000 48.891 240 GLU A CA 1
ATOM 1780 C C . GLU A 1 244 ? -39.225 90.991 10.134 1.000 45.902 240 GLU A C 1
ATOM 1781 O O . GLU A 1 244 ? -39.401 92.160 9.802 1.000 49.215 240 GLU A O 1
ATOM 1787 N N . SER A 1 245 ? -39.134 89.995 9.250 1.000 45.836 241 SER A N 1
ATOM 1788 C CA . SER A 1 245 ? -39.012 90.240 7.827 1.000 47.034 241 SER A CA 1
ATOM 1789 C C . SER A 1 245 ? -40.205 89.698 7.040 1.000 53.802 241 SER A C 1
ATOM 1790 O O . SER A 1 245 ? -40.016 89.133 5.957 1.000 49.839 241 SER A O 1
ATOM 1793 N N . LYS A 1 246 ? -41.418 89.894 7.574 1.000 53.172 242 LYS A N 1
ATOM 1794 C CA . LYS A 1 246 ? -42.652 89.735 6.813 1.000 57.851 242 LYS A CA 1
ATOM 1795 C C . LYS A 1 246 ? -42.839 90.857 5.784 1.000 49.097 242 LYS A C 1
ATOM 1796 O O . LYS A 1 246 ? -43.611 90.699 4.849 1.000 58.837 242 LYS A O 1
ATOM 1802 N N . THR A 1 247 ? -42.116 91.973 5.911 1.000 46.618 243 THR A N 1
ATOM 1803 C CA . THR A 1 247 ? -42.109 93.015 4.892 1.000 47.265 243 THR A CA 1
ATOM 1804 C C . THR A 1 247 ? -41.497 92.573 3.549 1.000 45.979 243 THR A C 1
ATOM 1805 O O . THR A 1 247 ? -41.432 93.367 2.601 1.000 42.422 243 THR A O 1
ATOM 1809 N N . LEU A 1 248 ? -40.995 91.333 3.446 1.000 38.292 244 LEU A N 1
ATOM 1810 C CA . LEU A 1 248 ? -40.216 90.977 2.276 1.000 32.046 244 LEU A CA 1
ATOM 1811 C C . LEU A 1 248 ? -41.024 90.091 1.333 1.000 27.800 244 LEU A C 1
ATOM 1812 O O . LEU A 1 248 ? -41.399 88.995 1.708 1.000 33.782 244 LEU A O 1
ATOM 1817 N N . THR A 1 249 ? -41.218 90.565 0.103 1.000 25.037 245 THR A N 1
ATOM 1818 C CA . THR A 1 249 ? -41.734 89.749 -0.978 1.000 24.919 245 THR A CA 1
ATOM 1819 C C . THR A 1 249 ? -40.600 89.013 -1.696 1.000 22.573 245 THR A C 1
ATOM 1820 O O . THR A 1 249 ? -39.632 89.625 -2.151 1.000 21.855 245 THR A O 1
ATOM 1824 N N . THR A 1 250 ? -40.748 87.692 -1.809 1.000 19.785 246 THR A N 1
ATOM 1825 C CA . THR A 1 250 ? -39.797 86.853 -2.506 1.000 19.465 246 THR A CA 1
ATOM 1826 C C . THR A 1 250 ? -40.435 86.393 -3.813 1.000 19.279 246 THR A C 1
ATOM 1827 O O . THR A 1 250 ? -41.521 85.813 -3.820 1.000 20.291 246 THR A O 1
ATOM 1831 N N . ILE A 1 251 ? -39.700 86.550 -4.901 1.000 17.021 247 ILE A N 1
ATOM 1832 C CA . ILE A 1 251 ? -40.128 86.088 -6.194 1.000 18.525 247 ILE A CA 1
ATOM 1833 C C . ILE A 1 251 ? -39.206 84.959 -6.658 1.000 16.200 247 ILE A C 1
ATOM 1834 O O . ILE A 1 251 ? -37.970 85.090 -6.646 1.000 17.563 247 ILE A O 1
ATOM 1839 N N . PHE A 1 252 ? -39.800 83.855 -7.072 1.000 14.208 248 PHE A N 1
ATOM 1840 C CA . PHE A 1 252 ? -39.043 82.826 -7.744 1.000 16.812 248 PHE A CA 1
ATOM 1841 C C . PHE A 1 252 ? -39.173 83.066 -9.239 1.000 16.991 248 PHE A C 1
ATOM 1842 O O . PHE A 1 252 ? -40.269 83.091 -9.775 1.000 17.779 248 PHE A O 1
ATOM 1850 N N . ASN A 1 253 ? -38.018 83.212 -9.874 1.000 17.548 249 ASN A N 1
ATOM 1851 C CA . ASN A 1 253 ? -37.924 83.509 -11.293 1.000 18.513 249 ASN A CA 1
ATOM 1852 C C . ASN A 1 253 ? -37.598 82.219 -12.022 1.000 19.847 249 ASN A C 1
ATOM 1853 O O . ASN A 1 253 ? -36.494 81.699 -11.875 1.000 20.527 249 ASN A O 1
ATOM 1858 N N . THR A 1 254 ? -38.565 81.699 -12.787 1.000 19.040 250 THR A N 1
ATOM 1859 C CA . THR A 1 254 ? -38.295 80.493 -13.560 1.000 21.264 250 THR A CA 1
ATOM 1860 C C . THR A 1 254 ? -37.954 80.910 -14.995 1.000 19.702 250 THR A C 1
ATOM 1861 O O . THR A 1 254 ? -38.452 81.921 -15.498 1.000 19.342 250 THR A O 1
ATOM 1865 N N . PHE A 1 255 ? -37.154 80.101 -15.675 1.000 17.719 251 PHE A N 1
ATOM 1866 C CA . PHE A 1 255 ? -36.698 80.468 -16.994 1.000 21.121 251 PHE A CA 1
ATOM 1867 C C . PHE A 1 255 ? -36.871 79.313 -17.976 1.000 26.519 251 PHE A C 1
ATOM 1868 O O . PHE A 1 255 ? -36.683 79.509 -19.169 1.000 33.850 251 PHE A O 1
ATOM 1876 N N . THR A 1 256 ? -37.080 78.107 -17.450 1.000 28.327 252 THR A N 1
ATOM 1877 C CA . THR A 1 256 ? -37.210 76.921 -18.277 1.000 27.597 252 THR A CA 1
ATOM 1878 C C . THR A 1 256 ? -38.591 76.360 -18.023 1.000 26.010 252 THR A C 1
ATOM 1879 O O . THR A 1 256 ? -39.192 76.552 -16.965 1.000 23.809 252 THR A O 1
ATOM 1883 N N . SER A 1 257 ? -39.083 75.606 -18.981 1.000 27.506 253 SER A N 1
ATOM 1884 C CA . SER A 1 257 ? -40.452 75.148 -18.860 1.000 29.965 253 SER A CA 1
ATOM 1885 C C . SER A 1 257 ? -40.521 74.074 -17.770 1.000 26.207 253 SER A C 1
ATOM 1886 O O . SER A 1 257 ? -41.530 73.913 -17.107 1.000 26.892 253 SER A O 1
ATOM 1889 N N . GLU A 1 258 ? -39.414 73.368 -17.524 1.000 26.255 254 GLU A N 1
ATOM 1890 C CA . GLU A 1 258 ? -39.376 72.390 -16.466 1.000 28.707 254 GLU A CA 1
ATOM 1891 C C . GLU A 1 258 ? -39.462 73.081 -15.095 1.000 25.462 254 GLU A C 1
ATOM 1892 O O . GLU A 1 258 ? -40.190 72.621 -14.217 1.000 23.244 254 GLU A O 1
ATOM 1898 N N . ASP A 1 259 ? -38.680 74.145 -14.891 1.000 24.037 255 ASP A N 1
ATOM 1899 C CA . ASP A 1 259 ? -38.747 74.887 -13.634 1.000 23.913 255 ASP A CA 1
ATOM 1900 C C . ASP A 1 259 ? -40.136 75.502 -13.434 1.000 25.144 255 ASP A C 1
ATOM 1901 O O . ASP A 1 259 ? -40.663 75.479 -12.331 1.000 24.384 255 ASP A O 1
ATOM 1906 N N . LYS A 1 260 ? -40.728 76.037 -14.502 1.000 24.153 256 LYS A N 1
ATOM 1907 C CA . LYS A 1 260 ? -42.072 76.586 -14.424 1.000 26.100 256 LYS A CA 1
ATOM 1908 C C . LYS A 1 260 ? -43.028 75.511 -13.905 1.000 24.984 256 LYS A C 1
ATOM 1909 O O . LYS A 1 260 ? -43.863 75.778 -13.042 1.000 24.281 256 LYS A O 1
ATOM 1915 N N . ALA A 1 261 ? -42.867 74.270 -14.373 1.000 27.425 257 ALA A N 1
ATOM 1916 C CA . ALA A 1 261 ? -43.839 73.245 -14.010 1.000 25.795 257 ALA A CA 1
ATOM 1917 C C . ALA A 1 261 ? -43.635 72.826 -12.554 1.000 25.455 257 ALA A C 1
ATOM 1918 O O . ALA A 1 261 ? -44.603 72.616 -11.828 1.000 23.515 257 ALA A O 1
ATOM 1920 N N . LEU A 1 262 ? -42.373 72.730 -12.125 1.000 23.039 258 LEU A N 1
ATOM 1921 C CA . LEU A 1 262 ? -42.043 72.306 -10.768 1.000 23.164 258 LEU A CA 1
ATOM 1922 C C . LEU A 1 262 ? -42.553 73.318 -9.752 1.000 22.130 258 LEU A C 1
ATOM 1923 O O . LEU A 1 262 ? -43.198 72.931 -8.784 1.000 24.277 258 LEU A O 1
ATOM 1928 N N . TYR A 1 263 ? -42.250 74.602 -9.960 1.000 21.816 259 TYR A N 1
ATOM 1929 C CA . TYR A 1 263 ? -42.659 75.642 -9.037 1.000 21.734 259 TYR A CA 1
ATOM 1930 C C . TYR A 1 263 ? -44.183 75.745 -8.981 1.000 23.626 259 TYR A C 1
ATOM 1931 O O . TYR A 1 263 ? -44.740 75.951 -7.915 1.000 24.941 259 TYR A O 1
ATOM 1940 N N . ASP A 1 264 ? -44.848 75.589 -10.123 1.000 25.313 260 ASP A N 1
ATOM 1941 C CA . ASP A 1 264 ? -46.304 75.570 -10.189 1.000 27.715 260 ASP A CA 1
ATOM 1942 C C . ASP A 1 264 ? -46.870 74.413 -9.360 1.000 27.364 260 ASP A C 1
ATOM 1943 O O . ASP A 1 264 ? -47.816 74.613 -8.597 1.000 27.696 260 ASP A O 1
ATOM 1948 N N . THR A 1 265 ? -46.290 73.216 -9.478 1.000 25.872 261 THR A N 1
ATOM 1949 C CA . THR A 1 265 ? -46.774 72.067 -8.728 1.000 28.990 261 THR A CA 1
ATOM 1950 C C . THR A 1 265 ? -46.625 72.299 -7.219 1.000 27.024 261 THR A C 1
ATOM 1951 O O . THR A 1 265 ? -47.520 71.929 -6.475 1.000 27.801 261 THR A O 1
ATOM 1955 N N . TYR A 1 266 ? -45.567 72.974 -6.763 1.000 26.348 262 TYR A N 1
ATOM 1956 C CA . TYR A 1 266 ? -45.332 73.105 -5.333 1.000 26.623 262 TYR A CA 1
ATOM 1957 C C . TYR A 1 266 ? -45.990 74.351 -4.744 1.000 28.318 262 TYR A C 1
ATOM 1958 O O . TYR A 1 266 ? -46.314 74.348 -3.561 1.000 30.807 262 TYR A O 1
ATOM 1967 N N . LEU A 1 267 ? -46.189 75.420 -5.525 1.000 27.120 263 LEU A N 1
ATOM 1968 C CA . LEU A 1 267 ? -46.730 76.646 -4.933 1.000 26.415 263 LEU A CA 1
ATOM 1969 C C . LEU A 1 267 ? -48.179 76.927 -5.334 1.000 30.082 263 LEU A C 1
ATOM 1970 O O . LEU A 1 267 ? -48.822 77.812 -4.757 1.000 31.182 263 LEU A O 1
ATOM 1975 N N . GLN A 1 268 ? -48.692 76.242 -6.354 1.000 31.166 264 GLN A N 1
ATOM 1976 C CA . GLN A 1 268 ? -50.035 76.558 -6.820 1.000 35.801 264 GLN A CA 1
ATOM 1977 C C . GLN A 1 268 ? -50.929 75.328 -6.967 1.000 40.507 264 GLN A C 1
ATOM 1978 O O . GLN A 1 268 ? -51.821 75.318 -7.800 1.000 43.242 264 GLN A O 1
ATOM 1984 N N . LYS A 1 269 ? -50.796 74.351 -6.075 1.000 51.589 265 LYS A N 1
ATOM 1985 C CA . LYS A 1 269 ? -51.658 73.185 -6.165 1.000 59.842 265 LYS A CA 1
ATOM 1986 C C . LYS A 1 269 ? -53.019 73.524 -5.566 1.000 60.672 265 LYS A C 1
ATOM 1987 O O . LYS A 1 269 ? -53.111 74.179 -4.532 1.000 52.117 265 LYS A O 1
ATOM 1993 N N . GLU A 1 270 ? -54.063 73.097 -6.288 1.000 66.888 266 GLU A N 1
ATOM 1994 C CA . GLU A 1 270 ? -55.447 73.371 -5.944 1.000 65.917 266 GLU A CA 1
ATOM 1995 C C . GLU A 1 270 ? -56.008 72.150 -5.214 1.000 61.389 266 GLU A C 1
ATOM 1996 O O . GLU A 1 270 ? -55.267 71.641 -4.345 1.000 62.270 266 GLU A O 1
#

Foldseek 3Di:
DDDLQVLLVVLLVVLVVPVPPDSLLSSLLSLLQDPLDDDDPVNQVSLVVNLLVVLVPDQADEPVNFADFQDQLETEAEDQPQRHQFQEEEAQAAQLRQFHNHRPDPGNSSVQDVNLDSVNNNVSNVVSVVVPGTHDALAWDWDASRSGNHGIYIYGHAAADDPPHAQDPVSLVSLLSNLLNVLVVCVVVVGAEYEYELHCVPVRPHPLLSSLVSNVVSVVVNCVVCVVRSSHRYYYYYHDVVNVVNNCVPTHDD

B-factor: mean 28.46, std 11.86, range [13.65, 92.13]

Radius of gyration: 18.37 Å; Cα contacts (8 Å, |Δi|>4): 452; chains: 1; bounding box: 49×49×49 Å

InterPro domains:
  IPR002589 Macro domain [PF01661] (102-227)
  IPR002589 Macro domain [PS51154] (73-267)
  IPR002589 Macro domain [SM00506] (85-227)
  IPR043472 Macro domain-like [G3DSA:3.40.220.10] (50-269)
  IPR043472 Macro domain-like [SSF52949] (81-265)

Nearest PDB structures (foldseek):
  8rsm-assembly1_A  TM=1.004E+00  e=5.781E-50  Streptococcus pyogenes
  8rsi-assembly1_A  TM=9.560E-01  e=1.154E-27  Methanobrevibacter oralis
  5kiv-assembly1_A  TM=9.348E-01 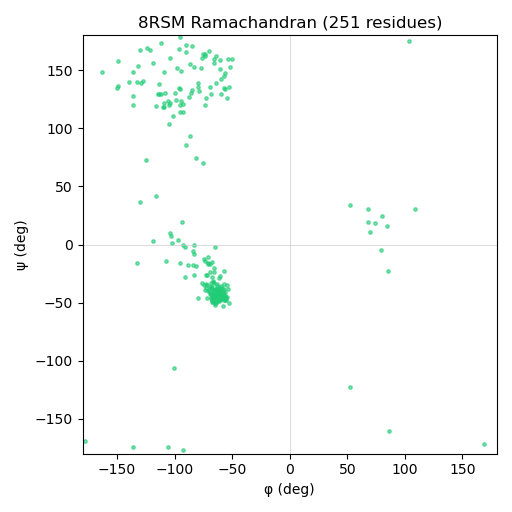 e=1.418E-26  Staphylococcus aureus
  4iqy-assembly2_B  TM=8.220E-01  e=1.550E-18  Homo sapiens
  8p0e-assembly1_A  TM=7.769E-01  e=4.807E-09  Rubella virus

Solvent-accessible surface area: 12318 Å² total; per-residue (Å²): 229,51,66,35,123,73,6,11,22,90,0,14,30,71,14,91,112,78,204,131,146,147,86,55,48,51,0,35,3,37,15,6,87,30,77,16,99,112,26,60,152,96,4,20,65,32,2,30,38,11,0,80,67,23,76,91,82,45,138,37,37,36,37,170,97,6,90,112,27,90,86,105,18,0,31,11,22,84,20,25,5,30,74,0,36,7,40,0,0,0,0,28,5,50,27,96,0,14,1,15,79,50,63,49,62,73,34,37,7,0,14,0,13,6,0,1,2,10,90,0,23,51,24,0,63,64,58,14,98,159,52,63,171,123,9,64,56,1,80,25,46,61,10,47,0,78,30,4,21,5,58,82,0,0,0,0,6,3,0,131,10,84,196,70,119,154,31,48,118,122,89,23,47,30,0,8,87,0,1,88,30,0,1,70,35,0,53,179,42,59,17,76,8,0,0,1,11,22,1,7,12,59,113,35,37,3,43,42,118,53,4,1,72,14,0,13,121,8,0,47,125,10,47,85,104,52,98,122,6,117,100,6,26,2,0,3,6,4,129,52,91,104,4,84,54,27,6,43,55,70,0,36,135,198

GO terms:
  GO:0008270 zinc ion binding (F, IDA)
  GO:0004553 hydrolase activity, hydrolyzing O-glycosyl compounds (F, IDA)
  GO:0051725 protein de-ADP-ribosylation (P, IDA)
  GO:0004649 poly(ADP-ribose) glycohydrolase activity (F, IDA)

Secondary structure (DSSP, 8-state):
---HHHHHHHHHHHHHH----SHHHHHHHHHHHS-S----HHHHHHHHHHHHHHHHTSPPEEGGGSBP-SSTTEEEEES-GGGEE-SEEEEE--TT-S---STT--SHHHHHHHHH-HHHHHHHHHHHHHHTSPPPTT--EEEE-TTSSSSEEEEE-PPP--TT----HHHHHHHHHHHHHHHHHHHHTT-SEEEE--TTSSTT---HHHHHHHHHHHHHHHHHH-GGGTT-EEEEEE-SHHHHHHHHHHH---

Sequence (254 aa):
MPSSFDLLGEMIGLLQTEQLTKRQDLWRALINQRPALPLSKDYLNLEDAYLDDWRASFVPVSVKDCQKTNYTSLFLYHGDIRYLAVDAIVNAANSELLGCFSPNHGCIDNAIHTFAGSRLRLACQAIMTEQGRKEAIGQAKLTSAYHLPASYIIHTVGPRITKGHHVSPIRADLLARRCYRSSLDLAVKAGLTSLAFCSISTGEFGFPKKEAAQIAIKTVLKWQAEHPESKTLTTIFNTFTSEDKALYDTYLQKE

Organism: Streptococcus pyogenes serotype M5 (strain Manfredo) (NCBI:txid160491)

=== Feature glossary ===
Key to the feature types in this record:

Secondary structure (8-state, DSSP). Secondary structure is the local, repeating backbone conformation. DSSP classifies it into eight states by reading the hydrogen-bond network: three helix types (H, G, I), two β types (E, B), two non-regular types (T, S), and unstructured coil (-).

Backbone torsions (φ/ψ). Backbone dihedral angles. Every residue except chain termini has a φ (preceding-C → N → Cα → C) and a ψ (N → Cα → C → next-N). They are reported in degrees following the IUPAC sign convention. Secondary structure is essentially a statement about which (φ, ψ) basin each residue occupies.

Predicted aligned error. Predicted Aligned Error (PAE) is an AlphaFold confidence matrix: entry (i, j) is the expected error in the position of residue j, in ångströms, when the prediction is superimposed on the true structure at residue i. Low PAE within a block of residues means that block is internally rigid and well-predicted; high PAE between two blocks means their relative placement is uncertain even if each block individually is confident.

B-factor. B-factor (Debye–Waller factor) reflects atomic displacement in the crystal lattice. It is an experimental observable (units Å²), not a prediction; low values mean the atom is pinned down, high values mean it moves or is heterogeneous across the crystal.

Secondary structure (3-state, P-SEA). Three-state secondary structure (P-SEA) collapses the eight DSSP classes into helix (a), strand (b), and coil (c). P-SEA assigns these from Cα geometry alone — distances and angles — without requiring backbone oxygens, so it works on any Cα trace.

Sequence. Primary structure: the covalent order of the twenty standard amino acids along the backbone. Two proteins with the same sequence will (almost always) fold to the same structure; two with 30% identity often share a fold but not the details.

pLDDT. pLDDT is the predicted lDDT-Cα score: AlphaFold's confidence that the local environment of each residue (all inter-atomic distances within 15 Å) is correctly placed. It is a per-residue number between 0 and 100, with higher meaning more reliable.

InterPro / GO / CATH / organism. Functional annotations link the protein to curated databases. InterPro entries identify conserved domains and families by matching the sequence against member-database signatures (Pfam, PROSITE, CDD, …). Gene Ontology (GO) terms describe molecular function, biological process, and cellular component in a controlled vocabulary. CATH places the structure in a hierarchical fold classification (Class/Architecture/Topology/Homologous-superfamily). The organism is the source species.

Contact-map, Ramachandran, and PAE plots. Three diagnostic plots accompany the record. The Cα contact map visualizes the tertiary structure as a 2D adjacency matrix (8 Å cutoff, sequence-local contacts suppressed). The Ramachandran plot shows the distribution of backbone (φ, ψ) torsions, with points in the α and β basins reflecting secondary structure content. The PAE plot shows AlphaFold's inter-residue confidence as a color matrix.

mmCIF coordinates. The mmCIF table is the protein's shape written out atom by atom. For each backbone N, Cα, C, and carbonyl O, it records an (x, y, z) coordinate triple in Å plus the residue type, chain letter, and residue number.

Radius of gyration, Cα contacts, bounding box. Three whole-structure scalars: the radius of gyration (RMS distance of Cα from centroid, in Å), the count of Cα–Cα contacts (pairs closer than 8 Å and separated by more than four residues in sequence — i.e. tertiary, not local, contacts), and the bounding-box dimensions. Together they distinguish compact globular folds from extended fibres or disordered chains.

Foldseek 3Di. The Foldseek 3Di string encodes local tertiary geometry as a 20-letter alphabet — one character per residue — derived from the relative positions of nearby Cα atoms. Unlike the amino-acid sequence, 3Di is a direct function of the 3D structure, so two proteins with the same fold have similar 3Di strings even at low sequence identity.

Rendered structure images. Six rendered views show the 3D structure from the faces of a cube — i.e. along ±x, ±y, ±z. Rendering representation is drawn randomly per protein from cartoon (secondary-structure ribbons), sticks (backbone bonds), or molecular surface; coloring is either N→C rainbow (blue at the N-terminus through red at the C-terminus) or one color per chain.

Nearest PDB structures. The Foldseek neighbor list gives the closest experimentally determined structures in the PDB, ranked by structural alignment. TM-score near 1 means near-identical fold; near 0.3 means only rough topology match. This is how one finds what a novel AlphaFold prediction most resembles in the solved-structure universe.

Solvent-accessible surface area. SASA measures how much of the protein is reachable by solvent. It is computed by rolling a water-sized probe over the atomic surface and summing the exposed area (Å²). Per-residue SASA distinguishes core (buried, low SASA) from surface (exposed, high SASA) residues; total SASA is a whole-molecule size measure.